Protein AF-A0AAJ1ETU3-F1 (afdb_monomer)

Radius of gyration: 17.41 Å; Cα contacts (8 Å, |Δi|>4): 161; chains: 1; bounding box: 46×38×45 Å

Sequence (187 aa):
MLEYLILYFIIAIALRNKHIKLAIFSEIILLIVVLQSCDISWVQVDPSLFCMRVVIGYLLSLIVLYITYISVFWIKPKVKRNMCITMESVLSVVIEEIVWRFCFLSILESMKSSFICSILLATLENFLFIFSHFQVNRTNIKDGIEMFLYSCILLIFGKLFWGINIGLHLGRNVLCKEEEKNERTSF

Structure (mmCIF, N/CA/C/O backbone):
data_AF-A0AAJ1ETU3-F1
#
_entry.id   AF-A0AAJ1ETU3-F1
#
loop_
_atom_site.group_PDB
_atom_site.id
_atom_site.type_symbol
_atom_site.label_atom_id
_atom_site.label_alt_id
_atom_site.label_comp_id
_atom_site.label_asym_id
_atom_site.label_entity_id
_atom_site.label_seq_id
_atom_site.pdbx_PDB_ins_code
_atom_site.Cartn_x
_atom_site.Cartn_y
_atom_site.Cartn_z
_atom_site.occupancy
_atom_site.B_iso_or_equiv
_atom_site.auth_seq_id
_atom_site.auth_comp_id
_atom_site.auth_asym_id
_atom_site.auth_atom_id
_atom_site.pdbx_PDB_model_num
ATOM 1 N N . MET A 1 1 ? 15.861 5.157 -9.409 1.00 74.62 1 MET A N 1
ATOM 2 C CA . MET A 1 1 ? 15.535 5.182 -7.957 1.00 74.62 1 MET A CA 1
ATOM 3 C C . MET A 1 1 ? 15.067 6.562 -7.527 1.00 74.62 1 MET A C 1
ATOM 5 O O . MET A 1 1 ? 13.919 6.687 -7.127 1.00 74.62 1 MET A O 1
ATOM 9 N N . LEU A 1 2 ? 15.931 7.580 -7.609 1.00 82.00 2 LEU A N 1
ATOM 10 C CA . LEU A 1 2 ? 15.611 8.928 -7.136 1.00 82.00 2 LEU A CA 1
ATOM 11 C C . LEU A 1 2 ? 14.342 9.489 -7.795 1.00 82.00 2 LEU A C 1
ATOM 13 O O . LEU A 1 2 ? 13.486 10.019 -7.105 1.00 82.00 2 LEU A O 1
ATOM 17 N N . GLU A 1 3 ? 14.179 9.279 -9.100 1.00 85.50 3 GLU A N 1
ATOM 18 C CA . GLU A 1 3 ? 12.999 9.707 -9.865 1.00 85.50 3 GLU A CA 1
ATOM 19 C C . GLU A 1 3 ? 11.686 9.104 -9.332 1.00 85.50 3 GLU A C 1
ATOM 21 O O . GLU A 1 3 ? 10.708 9.824 -9.145 1.00 85.50 3 GLU A O 1
ATOM 26 N N . TYR A 1 4 ? 11.678 7.810 -8.992 1.00 88.12 4 TYR A N 1
ATOM 27 C CA . TYR A 1 4 ? 10.515 7.148 -8.390 1.00 88.12 4 TYR A CA 1
ATOM 28 C C . TYR A 1 4 ? 10.201 7.693 -6.997 1.00 88.12 4 TYR A C 1
ATOM 30 O O . TYR A 1 4 ? 9.046 7.958 -6.680 1.00 88.12 4 TYR A O 1
ATOM 38 N N . LEU A 1 5 ? 11.231 7.889 -6.168 1.00 89.00 5 LEU A N 1
ATOM 39 C CA . LEU A 1 5 ? 11.068 8.454 -4.827 1.00 89.00 5 LEU A CA 1
ATOM 40 C C . LEU A 1 5 ? 10.552 9.895 -4.884 1.00 89.00 5 LEU A C 1
ATOM 42 O O . LEU A 1 5 ? 9.707 10.270 -4.074 1.00 89.00 5 LEU A O 1
ATOM 46 N N . ILE A 1 6 ? 11.007 10.683 -5.862 1.00 92.00 6 ILE A N 1
ATOM 47 C CA . ILE A 1 6 ? 10.486 12.027 -6.126 1.00 92.00 6 ILE A CA 1
ATOM 48 C C . ILE A 1 6 ? 9.000 11.951 -6.490 1.00 92.00 6 ILE A C 1
ATOM 50 O O . ILE A 1 6 ? 8.211 12.708 -5.930 1.00 92.00 6 ILE A O 1
ATOM 54 N N . LEU A 1 7 ? 8.594 11.026 -7.366 1.00 93.12 7 LEU A N 1
ATOM 55 C CA . LEU A 1 7 ? 7.181 10.841 -7.714 1.00 93.12 7 LEU A CA 1
ATOM 56 C C . LEU A 1 7 ? 6.333 10.457 -6.496 1.00 93.12 7 LEU A C 1
ATOM 58 O O . LEU A 1 7 ? 5.318 11.105 -6.255 1.00 93.12 7 LEU A O 1
ATOM 62 N N . TYR A 1 8 ? 6.767 9.493 -5.679 1.00 93.56 8 TYR A N 1
ATOM 63 C CA . TYR A 1 8 ? 6.068 9.143 -4.435 1.00 93.56 8 TYR A CA 1
ATOM 64 C C . TYR A 1 8 ? 5.964 10.325 -3.469 1.00 93.56 8 TYR A C 1
ATOM 66 O O . TYR A 1 8 ? 4.920 10.534 -2.855 1.00 93.56 8 TYR A O 1
ATOM 74 N N . PHE A 1 9 ? 7.016 11.136 -3.354 1.00 94.19 9 PHE A N 1
ATOM 75 C CA . PHE A 1 9 ? 7.002 12.333 -2.520 1.00 94.19 9 PHE A CA 1
ATOM 76 C C . PHE A 1 9 ? 6.008 13.384 -3.034 1.00 94.19 9 PHE A C 1
ATOM 78 O O . PHE A 1 9 ? 5.249 13.952 -2.247 1.00 94.19 9 PHE A O 1
ATOM 85 N N . ILE A 1 10 ? 5.964 13.612 -4.352 1.00 94.50 10 ILE A N 1
ATOM 86 C CA . ILE A 1 10 ? 4.999 14.518 -4.989 1.00 94.50 10 ILE A CA 1
ATOM 87 C C . ILE A 1 10 ? 3.572 14.019 -4.762 1.00 94.50 10 ILE A C 1
ATOM 89 O O . ILE A 1 10 ? 2.733 14.810 -4.336 1.00 94.50 10 ILE A O 1
ATOM 93 N N . ILE A 1 11 ? 3.304 12.726 -4.980 1.00 93.75 11 ILE A N 1
ATOM 94 C CA . ILE A 1 11 ? 1.991 12.110 -4.731 1.00 93.75 11 ILE A CA 1
ATOM 95 C C . ILE A 1 11 ? 1.598 12.310 -3.263 1.00 93.75 11 ILE A C 1
ATOM 97 O O . ILE A 1 11 ? 0.522 12.838 -2.981 1.00 93.75 11 ILE A O 1
ATOM 101 N N . ALA A 1 12 ? 2.495 11.984 -2.326 1.00 91.88 12 ALA A N 1
ATOM 102 C CA . ALA A 1 12 ? 2.234 12.105 -0.896 1.00 91.88 12 ALA A CA 1
ATOM 103 C C . ALA A 1 12 ? 1.893 13.546 -0.484 1.00 91.88 12 ALA A C 1
ATOM 105 O O . ALA A 1 12 ? 0.928 13.773 0.247 1.00 91.88 12 ALA A O 1
ATOM 106 N N . ILE A 1 13 ? 2.649 14.533 -0.976 1.00 92.88 13 ILE A N 1
ATOM 107 C CA . ILE A 1 13 ? 2.391 15.957 -0.720 1.00 92.88 13 ILE A CA 1
ATOM 108 C C . ILE A 1 13 ? 1.097 16.420 -1.384 1.00 92.88 13 ILE A C 1
ATOM 110 O O . ILE A 1 13 ? 0.328 17.158 -0.766 1.00 92.88 13 ILE A O 1
ATOM 114 N N . ALA A 1 14 ? 0.851 16.026 -2.632 1.00 91.69 14 ALA A N 1
ATOM 115 C CA . ALA A 1 14 ? -0.325 16.438 -3.383 1.00 91.69 14 ALA A CA 1
ATOM 116 C C . ALA A 1 14 ? -1.608 15.925 -2.720 1.00 91.69 14 ALA A C 1
ATOM 118 O O . ALA A 1 14 ? -2.520 16.719 -2.479 1.00 91.69 14 ALA A O 1
ATOM 119 N N . LEU A 1 15 ? -1.645 14.642 -2.344 1.00 88.81 15 LEU A N 1
ATOM 120 C CA . LEU A 1 15 ? -2.739 14.045 -1.574 1.00 88.81 15 LEU A CA 1
ATOM 121 C C . LEU A 1 15 ? -2.890 14.736 -0.219 1.00 88.81 15 LEU A C 1
ATOM 123 O O . LEU A 1 15 ? -3.976 15.222 0.109 1.00 88.81 15 LEU A O 1
ATOM 127 N N . ARG A 1 16 ? -1.781 14.911 0.514 1.00 86.94 16 ARG A N 1
ATOM 128 C CA . ARG A 1 16 ? -1.784 15.614 1.800 1.00 86.94 16 ARG A CA 1
ATOM 129 C C . ARG A 1 16 ? -2.293 17.042 1.688 1.00 86.94 16 ARG A C 1
ATOM 131 O O . ARG A 1 16 ? -2.850 17.528 2.655 1.00 86.94 16 ARG A O 1
ATOM 138 N N . ASN A 1 17 ? -2.102 17.742 0.578 1.00 87.75 17 ASN A N 1
ATOM 139 C CA . ASN A 1 17 ? -2.547 19.128 0.409 1.00 87.75 17 ASN A CA 1
ATOM 140 C C . ASN A 1 17 ? -3.862 19.244 -0.383 1.00 87.75 17 ASN A C 1
ATOM 142 O O . ASN A 1 17 ? -4.269 20.350 -0.728 1.00 87.75 17 ASN A O 1
ATOM 146 N N . LYS A 1 18 ? -4.551 18.123 -0.647 1.00 85.81 18 LYS A N 1
ATOM 147 C CA . LYS A 1 18 ? -5.787 18.047 -1.450 1.00 85.81 18 LYS A CA 1
ATOM 148 C C . LYS A 1 18 ? -5.643 18.570 -2.884 1.00 85.81 18 LYS A C 1
ATOM 150 O O . LYS A 1 18 ? -6.629 18.938 -3.523 1.00 85.81 18 LYS A O 1
ATOM 155 N N . HIS A 1 19 ? -4.435 18.559 -3.437 1.00 89.62 19 HIS A N 1
ATOM 156 C CA . HIS A 1 19 ? -4.199 18.820 -4.854 1.00 89.62 19 HIS A CA 1
ATOM 157 C C . HIS A 1 19 ? -4.477 17.554 -5.675 1.00 89.62 19 HIS A C 1
ATOM 159 O O . HIS A 1 19 ? -3.583 16.989 -6.298 1.00 89.62 19 HIS A O 1
ATOM 165 N N . ILE A 1 20 ? -5.741 17.116 -5.688 1.00 87.19 20 ILE A N 1
ATOM 166 C CA . ILE A 1 20 ? -6.173 15.824 -6.254 1.00 87.19 20 ILE A CA 1
ATOM 167 C C . ILE A 1 20 ? -5.760 15.681 -7.726 1.00 87.19 20 ILE A C 1
ATOM 169 O O . ILE A 1 20 ? -5.252 14.642 -8.128 1.00 87.19 20 ILE A O 1
ATOM 173 N N . LYS A 1 21 ? -5.905 16.743 -8.533 1.00 90.56 21 LYS A N 1
ATOM 174 C CA . LYS A 1 21 ? -5.506 16.718 -9.953 1.00 90.56 21 LYS A CA 1
ATOM 175 C C . LYS A 1 21 ? -4.014 16.432 -10.138 1.00 90.56 21 LYS A C 1
ATOM 177 O O . LYS A 1 21 ? -3.649 15.694 -11.045 1.00 90.56 21 LYS A O 1
ATOM 182 N N . LEU A 1 22 ? -3.171 17.019 -9.285 1.00 90.75 22 LEU A N 1
ATOM 183 C CA . LEU A 1 22 ? -1.728 16.798 -9.317 1.00 90.75 22 LEU A CA 1
ATOM 184 C C . LEU A 1 22 ? -1.395 15.370 -8.878 1.00 90.75 22 LEU A C 1
ATOM 186 O O . LEU A 1 22 ? -0.602 14.721 -9.545 1.00 90.75 22 LEU A O 1
ATOM 190 N N . ALA A 1 23 ? -2.044 14.874 -7.818 1.00 90.12 23 ALA A N 1
ATOM 191 C CA . ALA A 1 23 ? -1.868 13.501 -7.350 1.00 90.12 23 ALA A CA 1
ATOM 192 C C . ALA A 1 23 ? -2.196 12.486 -8.455 1.00 90.12 23 ALA A C 1
ATOM 194 O O . ALA A 1 23 ? -1.324 11.710 -8.826 1.00 90.12 23 ALA A O 1
ATOM 195 N N . ILE A 1 24 ? -3.384 12.580 -9.066 1.00 89.19 24 ILE A N 1
ATOM 196 C CA . ILE A 1 24 ? -3.808 11.690 -10.162 1.00 89.19 24 ILE A CA 1
ATOM 197 C C . ILE A 1 24 ? -2.811 11.738 -11.324 1.00 89.19 24 ILE A C 1
ATOM 199 O O . ILE A 1 24 ? -2.420 10.706 -11.864 1.00 89.19 24 ILE A O 1
ATOM 203 N N . PHE A 1 25 ? -2.379 12.937 -11.7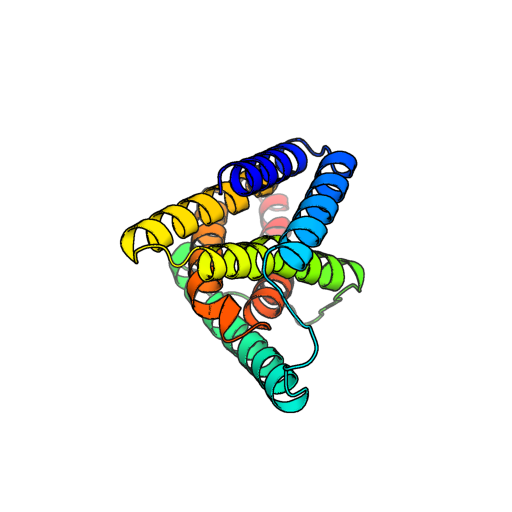21 1.00 92.56 25 PHE A N 1
ATOM 204 C CA . PHE A 1 25 ? -1.415 13.081 -12.808 1.00 92.56 25 PHE A CA 1
ATOM 205 C C . PHE A 1 25 ? -0.074 12.409 -12.475 1.00 92.56 25 PHE A C 1
ATOM 207 O O . PHE A 1 25 ? 0.480 11.692 -13.307 1.00 92.56 25 PHE A O 1
ATOM 214 N N . SER A 1 26 ? 0.428 12.586 -11.252 1.00 92.50 26 SER A N 1
ATOM 215 C CA . SER A 1 26 ? 1.659 11.945 -10.785 1.00 92.50 26 SER A CA 1
ATOM 216 C C . SER A 1 26 ? 1.532 10.424 -10.639 1.00 92.50 26 SER A C 1
ATOM 218 O O . SER A 1 26 ? 2.478 9.717 -10.973 1.00 92.50 26 SER A O 1
ATOM 220 N N . GLU A 1 27 ? 0.379 9.911 -10.207 1.00 92.00 27 GLU A N 1
ATOM 221 C CA . GLU A 1 27 ? 0.082 8.472 -10.135 1.00 92.00 27 GLU A CA 1
ATOM 222 C C . GLU A 1 27 ? 0.083 7.822 -11.523 1.00 92.00 27 GLU A C 1
ATOM 224 O O . GLU A 1 27 ? 0.688 6.767 -11.713 1.00 92.00 27 GLU A O 1
ATOM 229 N N . ILE A 1 28 ? -0.528 8.480 -12.515 1.00 91.19 28 ILE A N 1
ATOM 230 C CA . ILE A 1 28 ? -0.526 8.014 -13.909 1.00 91.19 28 ILE A CA 1
ATOM 231 C C . ILE A 1 28 ? 0.899 7.999 -14.467 1.00 91.19 28 ILE A C 1
ATOM 233 O O . ILE A 1 28 ? 1.297 7.014 -15.091 1.00 91.19 28 ILE A O 1
ATOM 237 N N . ILE A 1 29 ? 1.685 9.056 -14.227 1.00 91.69 29 ILE A N 1
ATOM 238 C CA . ILE A 1 29 ? 3.095 9.094 -14.641 1.00 91.69 29 ILE A CA 1
ATOM 239 C C . ILE A 1 29 ? 3.861 7.935 -14.006 1.00 91.69 29 ILE A C 1
ATOM 241 O O . ILE A 1 29 ? 4.551 7.208 -14.717 1.00 91.69 29 ILE A O 1
ATOM 245 N N . LEU A 1 30 ? 3.724 7.737 -12.693 1.00 91.94 30 LEU A N 1
ATOM 246 C CA . LEU A 1 30 ? 4.395 6.653 -11.983 1.00 91.94 30 LEU A CA 1
ATOM 247 C C . LEU A 1 30 ? 4.048 5.292 -12.594 1.00 91.94 30 LEU A C 1
ATOM 249 O O . LEU A 1 30 ? 4.953 4.507 -12.871 1.00 91.94 30 LEU A O 1
ATOM 253 N N . LEU A 1 31 ? 2.764 5.034 -12.854 1.00 89.50 31 LEU A N 1
ATOM 254 C CA . LEU A 1 31 ? 2.311 3.786 -13.461 1.00 89.50 31 LEU A CA 1
ATOM 255 C C . LEU A 1 31 ? 2.948 3.560 -14.839 1.00 89.50 31 LEU A C 1
ATOM 257 O O . LEU A 1 31 ? 3.465 2.476 -15.099 1.00 89.50 31 LEU A O 1
ATOM 261 N N . ILE A 1 32 ? 2.956 4.577 -15.705 1.00 87.81 32 ILE A N 1
ATOM 262 C CA . ILE A 1 32 ? 3.562 4.483 -17.042 1.00 87.81 32 ILE A CA 1
ATOM 263 C C . ILE A 1 32 ? 5.057 4.165 -16.937 1.00 87.81 32 ILE A C 1
ATOM 265 O O . ILE A 1 32 ? 5.531 3.244 -17.603 1.00 87.81 32 ILE A O 1
ATOM 269 N N . VAL A 1 33 ? 5.794 4.884 -16.083 1.00 87.75 33 VAL A N 1
ATOM 270 C CA . VAL A 1 33 ? 7.243 4.685 -15.923 1.00 87.75 33 VAL A CA 1
ATOM 271 C C . VAL A 1 33 ? 7.543 3.282 -15.394 1.00 87.75 33 VAL A C 1
ATOM 273 O O . VAL A 1 33 ? 8.457 2.629 -15.896 1.00 87.75 33 VAL A O 1
ATOM 276 N N . VAL A 1 34 ? 6.770 2.785 -14.422 1.00 86.56 34 VAL A N 1
ATOM 277 C CA . VAL A 1 34 ? 6.941 1.425 -13.887 1.00 86.56 34 VAL A CA 1
ATOM 278 C C . VAL A 1 34 ? 6.677 0.372 -14.957 1.00 86.56 34 VAL A C 1
ATOM 280 O O . VAL A 1 34 ? 7.493 -0.534 -15.118 1.00 86.56 34 VAL A O 1
ATOM 283 N N . LEU A 1 35 ? 5.583 0.500 -15.715 1.00 83.75 35 LEU A N 1
ATOM 284 C CA . LEU A 1 35 ? 5.247 -0.446 -16.781 1.00 83.75 35 LEU A CA 1
ATOM 285 C C . LEU A 1 35 ? 6.327 -0.499 -17.868 1.00 83.75 35 LEU A C 1
ATOM 287 O O . LEU A 1 35 ? 6.634 -1.581 -18.357 1.00 83.75 35 LEU A O 1
ATOM 291 N N . GLN A 1 36 ? 6.919 0.646 -18.215 1.00 83.62 36 GLN A N 1
ATOM 292 C CA . GLN A 1 36 ? 8.001 0.723 -19.201 1.00 83.62 36 GLN A CA 1
ATOM 293 C C . GLN A 1 36 ? 9.340 0.205 -18.667 1.00 83.62 36 GLN A C 1
ATOM 295 O O . GLN A 1 36 ? 10.100 -0.393 -19.417 1.00 83.62 36 GLN A O 1
ATOM 300 N N . SER A 1 37 ? 9.649 0.454 -17.39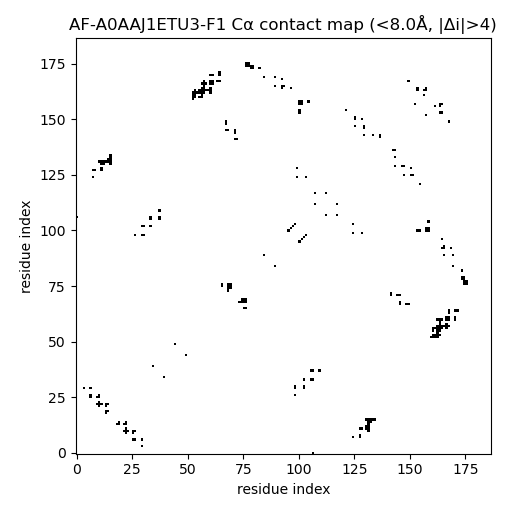2 1.00 81.75 37 SER A N 1
ATOM 301 C CA . SER A 1 37 ? 10.988 0.207 -16.837 1.00 81.75 37 SER A CA 1
ATOM 302 C C . SER A 1 37 ? 11.151 -1.171 -16.198 1.00 81.75 37 SER A C 1
ATOM 304 O O . SER A 1 37 ? 12.274 -1.642 -16.053 1.00 81.75 37 SER A O 1
ATOM 306 N N . CYS A 1 38 ? 10.057 -1.798 -15.756 1.00 76.31 38 CYS A N 1
ATOM 307 C CA . CYS A 1 38 ? 10.096 -3.082 -15.049 1.00 76.31 38 CYS A CA 1
ATOM 308 C C . CYS A 1 38 ? 9.740 -4.280 -15.950 1.00 76.31 38 CYS A C 1
ATOM 310 O O . CYS A 1 38 ? 9.538 -5.370 -15.419 1.00 76.31 38 CYS A O 1
ATOM 312 N N . ASP A 1 39 ? 9.635 -4.087 -17.275 1.00 68.19 39 ASP A N 1
ATOM 313 C CA . ASP A 1 39 ? 9.281 -5.118 -18.272 1.00 68.19 39 ASP A CA 1
ATOM 314 C C . ASP A 1 39 ? 8.098 -6.006 -17.841 1.00 68.19 39 ASP A C 1
ATOM 316 O O . ASP A 1 39 ? 8.067 -7.226 -18.032 1.00 68.19 39 ASP A O 1
ATOM 320 N N . ILE A 1 40 ? 7.095 -5.386 -17.216 1.00 68.94 40 ILE A N 1
ATOM 321 C CA . ILE A 1 40 ? 5.954 -6.107 -16.658 1.00 68.94 40 ILE A CA 1
ATOM 322 C C . ILE A 1 40 ? 5.017 -6.490 -17.800 1.00 68.94 40 ILE A C 1
ATOM 324 O O . ILE A 1 40 ? 4.184 -5.700 -18.248 1.00 68.94 40 ILE A O 1
ATOM 328 N N . SER A 1 41 ? 5.103 -7.744 -18.241 1.00 57.72 41 SER A N 1
ATOM 329 C CA . SER A 1 41 ? 4.052 -8.338 -19.063 1.00 57.72 41 SER A CA 1
ATOM 330 C C . SER A 1 41 ? 2.894 -8.792 -18.164 1.00 57.72 41 SER A C 1
ATOM 332 O O . SER A 1 41 ? 3.055 -9.646 -17.295 1.00 57.72 41 SER A O 1
ATOM 334 N N . TRP A 1 42 ? 1.693 -8.254 -18.387 1.00 50.91 42 TRP A N 1
ATOM 335 C CA . TRP A 1 42 ? 0.461 -8.629 -17.668 1.00 50.91 42 TRP A CA 1
ATOM 336 C C . TRP A 1 42 ? -0.010 -10.077 -17.941 1.00 50.91 42 TRP A C 1
ATOM 338 O O . TRP A 1 42 ? -1.081 -10.482 -17.503 1.00 50.91 42 TRP A O 1
ATOM 348 N N . VAL A 1 43 ? 0.768 -10.870 -18.685 1.00 47.50 43 VAL A N 1
ATOM 349 C CA . VAL A 1 43 ? 0.303 -12.063 -19.413 1.00 47.50 43 VAL A CA 1
ATOM 350 C C . VAL A 1 43 ? 0.605 -13.382 -18.680 1.00 47.50 43 VAL A C 1
ATOM 352 O O . VAL A 1 43 ? 0.249 -14.450 -19.163 1.00 47.50 43 VAL A O 1
ATOM 355 N N . GLN A 1 44 ? 1.218 -13.353 -17.493 1.00 53.22 44 GLN A N 1
ATOM 356 C CA . GLN A 1 44 ? 1.676 -14.580 -16.811 1.00 53.22 44 GLN A CA 1
ATOM 357 C C . GLN A 1 44 ? 0.909 -14.958 -15.535 1.00 53.22 44 GLN A C 1
ATOM 359 O O . GLN A 1 44 ? 1.285 -15.914 -14.858 1.00 53.22 44 GLN A O 1
ATOM 364 N N . VAL A 1 45 ? -0.159 -14.241 -15.179 1.00 62.28 45 VAL A N 1
ATOM 365 C CA . VAL A 1 45 ? -0.919 -14.553 -13.961 1.00 62.28 45 VAL A CA 1
ATOM 366 C C . VAL A 1 45 ? -2.067 -15.507 -14.290 1.00 62.28 45 VAL A C 1
ATOM 368 O O . VAL A 1 45 ? -3.004 -15.133 -14.989 1.00 62.28 45 VAL A O 1
ATOM 371 N N . ASP A 1 46 ? -2.005 -16.731 -13.758 1.00 73.88 46 ASP A N 1
ATOM 372 C CA . ASP A 1 46 ? -3.119 -17.685 -13.800 1.00 73.88 46 ASP A CA 1
ATOM 373 C C . ASP A 1 46 ? -4.362 -17.061 -13.126 1.00 73.88 46 ASP A C 1
ATOM 375 O O . ASP A 1 46 ? -4.309 -16.750 -11.926 1.00 73.88 46 ASP A O 1
ATOM 379 N N . PRO A 1 47 ? -5.483 -16.880 -13.854 1.00 77.44 47 PRO A N 1
ATOM 380 C CA . PRO A 1 47 ? -6.695 -16.264 -13.317 1.00 77.44 47 PRO A CA 1
ATOM 381 C C . PRO A 1 47 ? -7.243 -16.977 -12.077 1.00 77.44 47 PRO A C 1
ATOM 383 O O . PRO A 1 47 ? -7.758 -16.329 -11.167 1.00 77.44 47 PRO A O 1
ATOM 386 N N . SER A 1 48 ? -7.113 -18.304 -12.006 1.00 81.88 48 SER A N 1
ATOM 387 C CA . SER A 1 48 ? -7.613 -19.092 -10.877 1.00 81.88 48 SER A CA 1
ATOM 388 C C . SER A 1 48 ? -6.800 -18.824 -9.606 1.00 81.88 48 SER A C 1
ATOM 390 O O . SER A 1 48 ? -7.359 -18.564 -8.536 1.00 81.88 48 SER A O 1
ATOM 392 N N . LEU A 1 49 ? -5.472 -18.793 -9.739 1.00 78.50 49 LEU A N 1
ATOM 393 C CA . LEU A 1 49 ? -4.547 -18.463 -8.663 1.00 78.50 49 LEU A CA 1
ATOM 394 C C . LEU A 1 49 ? -4.731 -17.014 -8.206 1.00 78.50 49 LEU A C 1
ATOM 396 O O . LEU A 1 49 ? -4.709 -16.742 -7.004 1.00 78.50 49 LEU A O 1
ATOM 400 N N . PHE A 1 50 ? -4.947 -16.096 -9.149 1.00 78.12 50 PHE A N 1
ATOM 401 C CA . PHE A 1 50 ? -5.271 -14.706 -8.854 1.00 78.12 50 PHE A CA 1
ATOM 402 C C . PHE A 1 50 ? -6.542 -14.599 -8.007 1.00 78.12 50 PHE A C 1
ATOM 404 O O . PHE A 1 50 ? -6.501 -14.042 -6.909 1.00 78.12 50 PHE A O 1
ATOM 411 N N . CYS A 1 51 ? -7.648 -15.201 -8.459 1.00 77.75 51 CYS A N 1
ATOM 412 C CA . CYS A 1 51 ? -8.910 -15.197 -7.722 1.00 77.75 51 CYS A CA 1
ATOM 413 C C . CYS A 1 51 ? -8.755 -15.796 -6.318 1.00 77.75 51 CYS A C 1
ATOM 415 O O . CYS A 1 51 ? -9.240 -15.210 -5.351 1.00 77.75 51 CYS A O 1
ATOM 417 N N . MET A 1 52 ? -8.032 -16.911 -6.173 1.00 84.31 52 MET A N 1
ATOM 418 C CA . MET A 1 52 ? -7.775 -17.500 -4.855 1.00 84.31 52 MET A CA 1
ATOM 419 C C . MET A 1 52 ? -6.980 -16.566 -3.938 1.00 84.31 52 MET A C 1
ATOM 421 O O . MET A 1 52 ? -7.351 -16.401 -2.778 1.00 84.31 52 MET A O 1
ATOM 425 N N . ARG A 1 53 ? -5.921 -15.913 -4.435 1.00 82.25 53 ARG A N 1
ATOM 426 C CA . ARG A 1 53 ? -5.126 -14.955 -3.643 1.00 82.25 53 ARG A CA 1
ATOM 427 C C . ARG A 1 53 ? -5.943 -13.742 -3.206 1.00 82.25 53 ARG A C 1
ATOM 429 O O . ARG A 1 53 ? -5.736 -13.243 -2.099 1.00 82.25 53 ARG A O 1
ATOM 436 N N . VAL A 1 54 ? -6.880 -13.290 -4.039 1.00 81.25 54 VAL A N 1
ATOM 437 C CA . VAL A 1 54 ? -7.826 -12.223 -3.686 1.00 81.25 54 VAL A CA 1
ATOM 438 C C . VAL A 1 54 ? -8.784 -12.690 -2.588 1.00 81.25 54 VAL A C 1
ATOM 440 O O . VAL A 1 54 ? -8.894 -12.028 -1.560 1.00 81.25 54 VAL A O 1
ATOM 443 N N . VAL A 1 55 ? -9.429 -13.850 -2.744 1.00 82.88 55 VAL A N 1
ATOM 444 C CA . VAL A 1 55 ? -10.390 -14.368 -1.750 1.00 82.88 55 VAL A CA 1
ATOM 445 C C . VAL A 1 55 ? -9.713 -14.653 -0.409 1.00 82.88 55 VAL A C 1
ATOM 447 O O . VAL A 1 55 ? -10.193 -14.204 0.629 1.00 82.88 55 VAL A O 1
ATOM 450 N N . ILE A 1 56 ? -8.576 -15.352 -0.416 1.00 84.88 56 ILE A N 1
ATOM 451 C CA . ILE A 1 56 ? -7.814 -15.649 0.804 1.00 84.88 56 ILE A CA 1
ATOM 452 C C . ILE A 1 56 ? -7.357 -14.351 1.468 1.00 84.88 56 ILE A C 1
ATOM 454 O O . ILE A 1 56 ? -7.490 -14.213 2.681 1.00 84.88 56 ILE A O 1
ATOM 458 N N . GLY A 1 57 ? -6.872 -13.384 0.685 1.00 84.25 57 GLY A N 1
ATOM 459 C CA . GLY A 1 57 ? -6.480 -12.085 1.214 1.00 84.25 57 GLY A CA 1
ATOM 460 C C . GLY A 1 57 ? -7.635 -11.357 1.901 1.00 84.25 57 GLY A C 1
ATOM 461 O O . GLY A 1 57 ? -7.478 -10.882 3.022 1.00 84.25 57 GLY A O 1
ATOM 462 N N . TYR A 1 58 ? -8.815 -11.346 1.285 1.00 83.06 58 TYR A N 1
ATOM 463 C CA . TYR A 1 58 ? -10.011 -10.754 1.884 1.00 83.06 58 TYR A CA 1
ATOM 464 C C . TYR A 1 58 ? -10.436 -11.458 3.186 1.00 83.06 58 TYR A C 1
ATOM 466 O O . TYR A 1 58 ? -10.874 -10.818 4.135 1.00 83.06 58 TYR A O 1
ATOM 474 N N . LEU A 1 59 ? -10.302 -12.782 3.278 1.00 83.31 59 LEU A N 1
ATOM 475 C CA . LEU A 1 59 ? -10.609 -13.495 4.524 1.00 83.31 59 LEU A CA 1
ATOM 476 C C . LEU A 1 59 ? -9.567 -13.208 5.615 1.00 83.31 59 LEU A C 1
ATOM 478 O O . LEU A 1 59 ? -9.922 -12.984 6.773 1.00 83.31 59 LEU A O 1
ATOM 482 N N . LEU A 1 60 ? -8.283 -13.169 5.246 1.00 84.94 60 LEU A N 1
ATOM 483 C CA . LEU A 1 60 ? -7.187 -12.826 6.154 1.00 84.94 60 LEU A CA 1
ATOM 484 C C . LEU A 1 60 ? -7.311 -11.401 6.688 1.00 84.94 60 LEU A C 1
ATOM 486 O O . LEU A 1 60 ? -7.011 -11.165 7.858 1.00 84.94 60 LEU A O 1
ATOM 490 N N . SER A 1 61 ? -7.786 -10.458 5.874 1.00 83.75 61 SER A N 1
ATOM 491 C CA . SER A 1 61 ? -7.946 -9.073 6.307 1.00 83.75 61 SER A CA 1
ATOM 492 C C . SER A 1 61 ? -8.914 -8.939 7.479 1.00 83.75 61 SER A C 1
ATOM 494 O O . SER A 1 61 ? -8.693 -8.095 8.336 1.00 83.75 61 SER A O 1
ATOM 496 N N . LEU A 1 62 ? -9.957 -9.773 7.564 1.00 80.00 62 LEU A N 1
ATOM 497 C CA . LEU A 1 62 ? -10.898 -9.753 8.689 1.00 80.00 62 LEU A CA 1
ATOM 498 C C . LEU A 1 62 ? -10.205 -10.141 9.999 1.00 80.00 62 LEU A C 1
ATOM 500 O O . LEU A 1 62 ? -10.436 -9.513 11.032 1.00 80.00 62 LEU A O 1
ATOM 504 N N . ILE A 1 63 ? -9.328 -11.147 9.946 1.00 83.88 63 ILE A N 1
ATOM 505 C CA . ILE A 1 63 ? -8.531 -11.592 11.094 1.00 83.88 63 ILE A CA 1
ATOM 506 C C . ILE A 1 63 ? -7.549 -10.492 11.495 1.00 83.88 63 ILE A C 1
ATOM 508 O O . ILE A 1 63 ? -7.488 -10.121 12.667 1.00 83.88 63 ILE A O 1
ATOM 512 N N . VAL A 1 64 ? -6.814 -9.948 10.520 1.00 85.31 64 VAL A N 1
ATOM 513 C CA . VAL A 1 64 ? -5.857 -8.858 10.741 1.00 85.31 64 VAL A CA 1
ATOM 514 C C . VAL A 1 64 ? -6.549 -7.666 11.384 1.00 85.31 64 VAL A C 1
ATOM 516 O O . VAL A 1 64 ? -6.087 -7.172 12.406 1.00 85.31 64 VAL A O 1
ATOM 519 N N . LEU A 1 65 ? -7.679 -7.240 10.827 1.00 81.88 65 LEU A N 1
ATOM 520 C CA . LEU A 1 65 ? -8.425 -6.100 11.327 1.00 81.88 65 LEU A CA 1
ATOM 521 C C . LEU A 1 65 ? -8.883 -6.334 12.768 1.00 81.88 65 LEU A C 1
ATOM 523 O O . LEU A 1 65 ? -8.686 -5.478 13.624 1.00 81.88 65 LEU A O 1
ATOM 527 N N . TYR A 1 66 ? -9.423 -7.515 13.070 1.00 80.38 66 TYR A N 1
ATOM 528 C CA . TYR A 1 66 ? -9.860 -7.850 14.423 1.00 80.38 66 TYR A CA 1
ATOM 529 C C . TYR A 1 66 ? -8.705 -7.807 15.438 1.00 80.38 66 TYR A C 1
ATOM 531 O O . TYR A 1 66 ? -8.859 -7.246 16.524 1.00 80.38 66 TYR A O 1
ATOM 539 N N . ILE A 1 67 ? -7.540 -8.358 15.076 1.00 84.50 67 ILE A N 1
ATOM 540 C CA . ILE A 1 67 ? -6.337 -8.344 15.920 1.00 84.50 67 ILE A CA 1
ATOM 541 C C . ILE A 1 67 ? -5.843 -6.909 16.114 1.00 84.50 67 ILE A C 1
ATOM 543 O O . ILE A 1 67 ? -5.708 -6.468 17.254 1.00 84.50 67 ILE A O 1
ATOM 547 N N . THR A 1 68 ? -5.622 -6.164 15.029 1.00 83.44 68 THR A N 1
ATOM 548 C CA . THR A 1 68 ? -5.111 -4.790 15.087 1.00 83.44 68 THR A CA 1
ATOM 549 C C . THR A 1 68 ? -6.043 -3.887 15.886 1.00 83.44 68 THR A C 1
ATOM 551 O O . THR A 1 68 ? -5.575 -3.127 16.733 1.00 83.44 68 THR A O 1
ATOM 554 N N . TYR A 1 69 ? -7.357 -4.010 15.694 1.00 80.00 69 TYR A N 1
ATOM 555 C CA . TYR A 1 69 ? -8.329 -3.194 16.410 1.00 80.00 69 TYR A CA 1
ATOM 556 C C . TYR A 1 69 ? -8.306 -3.464 17.921 1.00 80.00 69 TYR A C 1
ATOM 558 O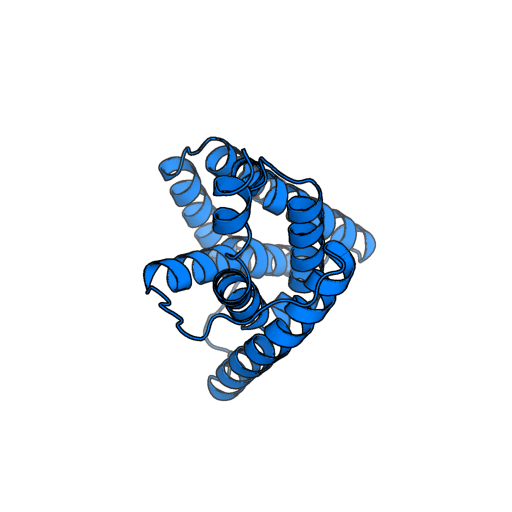 O . TYR A 1 69 ? -8.254 -2.526 18.716 1.00 80.00 69 TYR A O 1
ATOM 566 N N . ILE A 1 70 ? -8.255 -4.734 18.341 1.00 82.50 70 ILE A N 1
ATOM 567 C CA . ILE A 1 70 ? -8.127 -5.084 19.765 1.00 82.50 70 ILE A CA 1
ATOM 568 C C . ILE A 1 70 ? -6.793 -4.592 20.331 1.00 82.50 70 ILE A C 1
ATOM 570 O O . ILE A 1 70 ? -6.775 -4.022 21.417 1.00 82.50 70 ILE A O 1
ATOM 574 N N . SER A 1 71 ? -5.685 -4.780 19.614 1.00 84.25 71 SER A N 1
ATOM 575 C CA . SER A 1 71 ? -4.359 -4.379 20.092 1.00 84.25 71 SER A CA 1
ATOM 576 C C . SER A 1 71 ? -4.204 -2.862 20.240 1.00 84.25 71 SER A C 1
ATOM 578 O O . SER A 1 71 ? -3.552 -2.404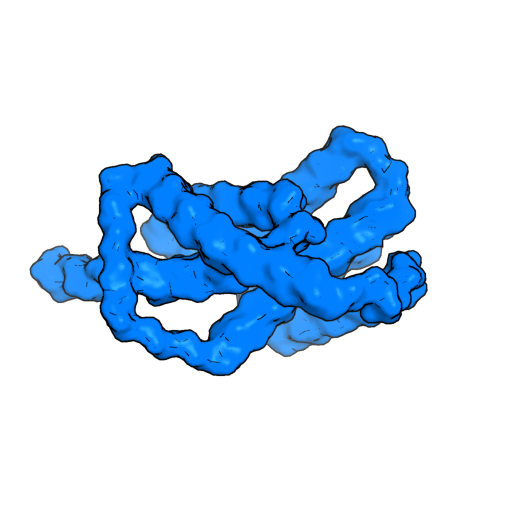 21.176 1.00 84.25 71 SER A O 1
ATOM 580 N N . VAL A 1 72 ? -4.794 -2.075 19.335 1.00 82.88 72 VAL A N 1
ATOM 581 C CA . VAL A 1 72 ? -4.653 -0.609 19.317 1.00 82.88 72 VAL A CA 1
ATOM 582 C C . VAL A 1 72 ? -5.714 0.077 20.178 1.00 82.88 72 VAL A C 1
ATOM 584 O O . VAL A 1 72 ? -5.400 0.966 20.977 1.00 82.88 72 VAL A O 1
ATOM 587 N N . PHE A 1 73 ? -6.978 -0.329 20.048 1.00 79.88 73 PHE A N 1
ATOM 588 C CA . PHE A 1 73 ? -8.102 0.337 20.707 1.00 79.88 73 PHE A CA 1
ATOM 589 C C . PHE A 1 73 ? -8.512 -0.322 22.023 1.00 79.88 73 PHE A C 1
ATOM 591 O O . PHE A 1 73 ? -9.163 0.344 22.823 1.00 79.88 73 PHE A O 1
ATOM 598 N N . TRP A 1 74 ? -8.081 -1.562 22.293 1.00 81.19 74 TRP A N 1
ATOM 599 C CA . TRP A 1 74 ? -8.429 -2.337 23.497 1.00 81.19 74 TRP A CA 1
ATOM 600 C C . TRP A 1 74 ? -9.934 -2.614 23.631 1.00 81.19 74 TRP A C 1
ATOM 602 O O . TRP A 1 74 ? -10.447 -2.866 24.720 1.00 81.19 74 TRP A O 1
ATOM 612 N N . ILE A 1 75 ? -10.655 -2.585 22.509 1.00 77.94 75 ILE A N 1
ATOM 613 C CA . ILE A 1 75 ? -12.107 -2.754 22.432 1.00 77.94 75 ILE A CA 1
ATOM 614 C C . ILE A 1 75 ? -12.411 -3.856 21.414 1.00 77.94 75 ILE A C 1
ATOM 616 O O . ILE A 1 75 ? -11.723 -3.992 20.404 1.00 77.94 75 ILE A O 1
ATOM 620 N N . LYS A 1 76 ? -13.454 -4.658 21.666 1.00 74.94 76 LYS A N 1
ATOM 621 C CA . LYS A 1 76 ? -13.946 -5.618 20.669 1.00 74.94 76 LYS A CA 1
ATOM 622 C C . LYS A 1 76 ? -14.680 -4.863 19.553 1.00 74.94 76 LYS A C 1
ATOM 624 O O . LYS A 1 76 ? -15.643 -4.157 19.864 1.00 74.94 76 LYS A O 1
ATOM 629 N N . PRO A 1 77 ? -14.284 -5.021 18.279 1.00 69.94 77 PRO A N 1
ATOM 630 C CA . PRO A 1 77 ? -14.948 -4.332 17.183 1.00 69.94 77 PRO A CA 1
ATOM 631 C C . PRO A 1 77 ? -16.380 -4.853 17.021 1.00 69.94 77 PRO A C 1
ATOM 633 O O . PRO A 1 77 ? -16.643 -6.055 17.132 1.00 69.94 77 PRO A O 1
ATOM 636 N N . LYS A 1 78 ? -17.320 -3.945 16.755 1.00 70.31 78 LYS A N 1
ATOM 637 C CA . LYS A 1 78 ? -18.716 -4.290 16.469 1.00 70.31 78 LYS A CA 1
ATOM 638 C C . LYS A 1 78 ? -18.942 -4.310 14.964 1.00 70.31 78 LYS A C 1
ATOM 640 O O . LYS A 1 78 ? -18.611 -3.362 14.263 1.00 70.31 78 LYS A O 1
ATOM 645 N N . VAL A 1 79 ? -19.549 -5.384 14.471 1.00 64.50 79 VAL A N 1
ATOM 646 C CA . VAL A 1 79 ? -19.858 -5.547 13.046 1.00 64.50 79 VAL A CA 1
ATOM 647 C C . VAL A 1 79 ? -21.162 -4.827 12.718 1.00 64.50 79 VAL A C 1
ATOM 649 O O . VAL A 1 79 ? -22.212 -5.167 13.271 1.00 64.50 79 VAL A O 1
ATOM 652 N N . LYS A 1 80 ? -21.138 -3.871 11.782 1.00 61.84 80 LYS A N 1
ATOM 653 C CA . LYS A 1 80 ? -22.383 -3.356 11.202 1.00 61.84 80 LYS A CA 1
ATOM 654 C C . LYS A 1 80 ? -23.036 -4.430 10.338 1.00 61.84 80 LYS A C 1
ATOM 656 O O . LYS A 1 80 ? -22.410 -4.986 9.444 1.00 61.84 80 LYS A O 1
ATOM 661 N N . ARG A 1 81 ? -24.327 -4.683 10.571 1.00 51.06 81 ARG A N 1
ATOM 662 C CA . ARG A 1 81 ? -25.117 -5.657 9.794 1.00 51.06 81 ARG A CA 1
ATOM 663 C C . ARG A 1 81 ? -25.426 -5.212 8.364 1.00 51.06 81 ARG A C 1
ATOM 665 O O . ARG A 1 81 ? -25.736 -6.065 7.545 1.00 51.06 81 ARG A O 1
ATOM 672 N N . ASN A 1 82 ? -25.364 -3.911 8.071 1.00 53.28 82 ASN A N 1
ATOM 673 C CA . ASN A 1 82 ? -25.700 -3.378 6.755 1.00 53.28 82 ASN A CA 1
ATOM 674 C C . ASN A 1 82 ? -24.456 -2.756 6.115 1.00 53.28 82 ASN A C 1
ATOM 676 O O . ASN A 1 82 ? -23.954 -1.737 6.595 1.00 53.28 82 ASN A O 1
ATOM 680 N N . MET A 1 83 ? -23.960 -3.390 5.054 1.00 56.88 83 MET A N 1
ATOM 681 C CA . MET A 1 83 ? -22.831 -2.901 4.270 1.00 56.88 83 MET A CA 1
ATOM 682 C C . MET A 1 83 ? -23.359 -2.318 2.964 1.00 56.88 83 MET A C 1
ATOM 684 O O . MET A 1 83 ? -23.990 -3.024 2.184 1.00 56.88 83 MET A O 1
ATOM 688 N N . CYS A 1 84 ? -23.079 -1.044 2.712 1.00 60.44 84 CYS A N 1
ATOM 689 C CA . CYS A 1 84 ? -23.195 -0.477 1.376 1.00 60.44 84 CYS A CA 1
ATOM 690 C C . CYS A 1 84 ? -21.775 -0.187 0.898 1.00 60.44 84 CYS A C 1
ATOM 692 O O . CYS A 1 84 ? -21.144 0.766 1.356 1.00 60.44 84 CYS A O 1
ATOM 694 N N . ILE A 1 85 ? -21.245 -1.064 0.050 1.00 68.81 85 ILE A N 1
ATOM 695 C CA . ILE A 1 85 ? -19.957 -0.858 -0.607 1.00 68.81 85 ILE A CA 1
ATOM 696 C C . ILE A 1 85 ? -20.260 -0.172 -1.935 1.00 68.81 85 ILE A C 1
ATOM 698 O O . ILE A 1 85 ? -20.920 -0.751 -2.796 1.00 68.81 85 ILE A O 1
ATOM 702 N N . THR A 1 86 ? -19.817 1.073 -2.090 1.00 76.94 86 THR A N 1
ATOM 703 C CA . THR A 1 86 ? -19.939 1.793 -3.359 1.00 76.94 86 THR A CA 1
ATOM 704 C C . THR A 1 86 ? -18.842 1.347 -4.325 1.00 76.94 86 THR A C 1
ATOM 706 O O . THR A 1 86 ? -17.730 1.022 -3.916 1.00 76.94 86 THR A O 1
ATOM 709 N N . MET A 1 87 ? -19.124 1.363 -5.629 1.00 77.06 87 MET A N 1
ATOM 710 C CA . MET A 1 87 ? -18.100 1.071 -6.644 1.00 77.06 87 MET A CA 1
ATOM 711 C C . MET A 1 87 ? -16.919 2.046 -6.570 1.00 77.06 87 MET A C 1
ATOM 713 O O . MET A 1 87 ? -15.781 1.663 -6.821 1.00 77.06 87 MET A O 1
ATOM 717 N N . GLU A 1 88 ? -17.181 3.290 -6.172 1.00 79.88 88 GLU A N 1
ATOM 718 C CA . GLU A 1 88 ? -16.166 4.323 -5.956 1.00 79.88 88 GLU A CA 1
ATOM 719 C C . GLU A 1 88 ? -15.171 3.935 -4.858 1.00 79.88 88 GLU A C 1
ATOM 721 O O . GLU A 1 88 ? -13.968 4.121 -5.035 1.00 79.88 88 GLU A O 1
ATOM 726 N N . SER A 1 89 ? -15.644 3.358 -3.745 1.00 75.25 89 SER A N 1
ATOM 727 C CA . SER A 1 89 ? -14.752 2.949 -2.656 1.00 75.25 89 SER A CA 1
ATOM 728 C C . SER A 1 89 ? -13.884 1.765 -3.062 1.00 75.25 89 SER A C 1
ATOM 730 O O . SER A 1 89 ? -12.692 1.757 -2.768 1.00 75.25 89 SER A O 1
ATOM 732 N N . VAL A 1 90 ? -14.440 0.808 -3.811 1.00 78.81 90 VAL A N 1
ATOM 733 C CA . VAL A 1 90 ? -13.668 -0.309 -4.372 1.00 78.81 90 VAL A CA 1
ATOM 734 C C . VAL A 1 90 ? -12.600 0.209 -5.332 1.00 78.81 90 VAL A C 1
ATOM 736 O O . VAL A 1 90 ? -11.441 -0.181 -5.217 1.00 78.81 90 VAL A O 1
ATOM 739 N N . LEU A 1 91 ? -12.963 1.116 -6.244 1.00 82.38 91 LEU A N 1
ATOM 740 C CA . LEU A 1 91 ? -12.029 1.676 -7.219 1.00 82.38 91 LEU A CA 1
ATOM 741 C C . LEU A 1 91 ? -10.894 2.454 -6.540 1.00 82.38 91 LEU A C 1
ATOM 743 O O . LEU A 1 91 ? -9.739 2.285 -6.919 1.00 82.38 91 LEU A O 1
ATOM 747 N N . SER A 1 92 ? -11.210 3.251 -5.516 1.00 82.25 92 SER A N 1
ATOM 748 C CA . SER A 1 92 ? -10.212 3.989 -4.732 1.00 82.25 92 SER A CA 1
ATOM 749 C C . SER A 1 92 ? -9.171 3.051 -4.121 1.00 82.25 92 SER A C 1
ATOM 751 O O . SER A 1 92 ? -7.976 3.294 -4.250 1.00 82.25 92 SER A O 1
ATOM 753 N N . VAL A 1 93 ? -9.614 1.947 -3.512 1.00 81.69 93 VAL A N 1
ATOM 754 C CA . VAL A 1 93 ? -8.707 0.979 -2.874 1.00 81.69 93 VAL A CA 1
ATOM 755 C C . VAL A 1 93 ? -7.860 0.238 -3.906 1.00 81.69 93 VAL A C 1
ATOM 757 O O . VAL A 1 93 ? -6.683 -0.019 -3.672 1.00 81.69 93 VAL A O 1
ATOM 760 N N . VAL A 1 94 ? -8.432 -0.085 -5.068 1.00 83.44 94 VAL A N 1
ATOM 761 C CA . VAL A 1 94 ? -7.680 -0.707 -6.167 1.00 83.44 94 VAL A CA 1
ATOM 762 C C . VAL A 1 94 ? -6.583 0.229 -6.676 1.00 83.44 94 VAL A C 1
ATOM 764 O O . VAL A 1 94 ? -5.459 -0.221 -6.886 1.00 83.44 94 VAL A O 1
ATOM 767 N N . ILE A 1 95 ? -6.876 1.521 -6.847 1.00 85.19 95 ILE A N 1
ATOM 768 C CA . ILE A 1 95 ? -5.874 2.511 -7.268 1.00 85.19 95 ILE A CA 1
ATOM 769 C C . ILE A 1 95 ? -4.774 2.640 -6.212 1.00 85.19 95 ILE A C 1
ATOM 771 O O . ILE A 1 95 ? -3.597 2.592 -6.566 1.00 85.19 95 ILE A O 1
ATOM 775 N N . GLU A 1 96 ? -5.131 2.736 -4.929 1.00 85.81 96 GLU A N 1
ATOM 776 C CA . GLU A 1 96 ? -4.147 2.794 -3.846 1.00 85.81 96 GLU A CA 1
ATOM 777 C C .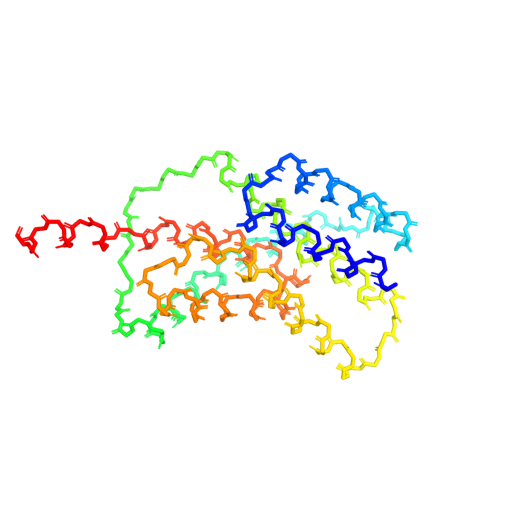 GLU A 1 96 ? -3.239 1.560 -3.829 1.00 85.81 96 GLU A C 1
ATOM 779 O O . GLU A 1 96 ? -2.022 1.702 -3.726 1.00 85.81 96 GLU A O 1
ATOM 784 N N . GLU A 1 97 ? -3.794 0.359 -4.004 1.00 83.94 97 GLU A N 1
ATOM 785 C CA . GLU A 1 97 ? -3.005 -0.875 -4.066 1.00 83.94 97 GLU A CA 1
ATOM 786 C C . GLU A 1 97 ? -2.055 -0.882 -5.271 1.00 83.94 97 GLU A C 1
ATOM 788 O O . GLU A 1 97 ? -0.882 -1.248 -5.150 1.00 83.94 97 GLU A O 1
ATOM 793 N N . ILE A 1 98 ? -2.525 -0.427 -6.435 1.00 84.62 98 ILE A N 1
ATOM 794 C CA . ILE A 1 98 ? -1.698 -0.346 -7.641 1.00 84.62 98 ILE A CA 1
ATOM 795 C C . ILE A 1 98 ? -0.539 0.640 -7.430 1.00 84.62 98 ILE A C 1
ATOM 797 O O . ILE A 1 98 ? 0.622 0.306 -7.671 1.00 84.62 98 ILE A O 1
ATOM 801 N N . VAL A 1 99 ? -0.835 1.848 -6.955 1.00 89.50 99 VAL A N 1
ATOM 802 C CA . VAL A 1 99 ? 0.149 2.927 -6.811 1.00 89.50 99 VAL A CA 1
ATOM 803 C C . VAL A 1 99 ? 1.1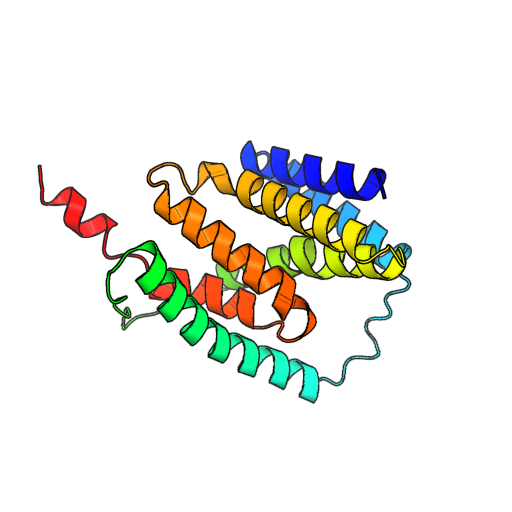28 2.643 -5.675 1.00 89.50 99 VAL A C 1
ATOM 805 O O . VAL A 1 99 ? 2.337 2.751 -5.866 1.00 89.50 99 VAL A O 1
ATOM 808 N N . TRP A 1 100 ? 0.643 2.282 -4.490 1.00 88.25 100 TRP A N 1
ATOM 809 C CA . TRP A 1 100 ? 1.467 2.209 -3.279 1.00 88.25 100 TRP A CA 1
ATOM 810 C C . TRP A 1 100 ? 2.057 0.827 -3.011 1.00 88.25 100 TRP A C 1
ATOM 812 O O . TRP A 1 100 ? 3.059 0.720 -2.304 1.00 88.25 100 TRP A O 1
ATOM 822 N N . ARG A 1 101 ? 1.486 -0.249 -3.566 1.00 86.81 101 ARG A N 1
ATOM 823 C CA . ARG A 1 101 ? 2.020 -1.610 -3.380 1.00 86.81 101 ARG A CA 1
ATOM 824 C C . ARG A 1 101 ? 2.609 -2.155 -4.660 1.00 86.81 101 ARG A C 1
ATOM 826 O O . ARG A 1 101 ? 3.801 -2.446 -4.696 1.00 86.81 101 ARG A O 1
ATOM 833 N N . PHE A 1 102 ? 1.809 -2.271 -5.713 1.00 84.31 102 PHE A N 1
ATOM 834 C CA . PHE A 1 102 ? 2.253 -2.918 -6.943 1.00 84.31 102 PHE A CA 1
ATOM 835 C C . PHE A 1 102 ? 3.422 -2.173 -7.597 1.00 84.31 102 PHE A C 1
ATOM 837 O O . PHE A 1 102 ? 4.471 -2.775 -7.840 1.00 84.31 102 PHE A O 1
ATOM 844 N N . CYS A 1 103 ? 3.281 -0.865 -7.830 1.00 87.62 103 CYS A N 1
ATOM 845 C CA . CYS A 1 103 ? 4.344 -0.052 -8.416 1.00 87.62 103 CYS A CA 1
ATOM 846 C C . CYS A 1 103 ? 5.604 -0.057 -7.542 1.00 87.62 103 CYS A C 1
ATOM 848 O O . CYS A 1 103 ? 6.702 -0.283 -8.050 1.00 87.62 103 CYS A O 1
ATOM 850 N N . PHE A 1 104 ? 5.449 0.114 -6.226 1.00 89.62 104 PHE A N 1
ATOM 851 C CA . PHE A 1 104 ? 6.572 0.166 -5.292 1.00 89.62 104 PHE A CA 1
ATOM 852 C C . PHE A 1 104 ? 7.359 -1.148 -5.268 1.00 89.62 104 PHE A C 1
ATOM 854 O O . PHE A 1 104 ? 8.579 -1.143 -5.433 1.00 89.62 104 PHE A O 1
ATOM 861 N N . LEU A 1 105 ? 6.667 -2.280 -5.108 1.00 86.00 105 LEU A N 1
ATOM 862 C CA . LEU A 1 105 ? 7.295 -3.600 -5.059 1.00 86.00 105 LEU A CA 1
ATOM 863 C C . LEU A 1 105 ? 7.943 -3.968 -6.398 1.00 86.00 105 LEU A C 1
ATOM 865 O O . LEU A 1 105 ? 9.029 -4.541 -6.408 1.00 86.00 105 LEU A O 1
ATOM 869 N N . SER A 1 106 ? 7.338 -3.572 -7.519 1.00 85.50 106 SER A N 1
ATOM 870 C CA . SER A 1 106 ? 7.923 -3.780 -8.849 1.00 85.50 106 SER A CA 1
ATOM 871 C C . SER A 1 106 ? 9.235 -3.010 -9.029 1.00 85.50 106 SER A C 1
ATOM 873 O O . SER A 1 106 ? 10.222 -3.556 -9.526 1.00 85.50 106 SER A O 1
ATOM 875 N N . ILE A 1 107 ? 9.285 -1.755 -8.567 1.00 87.31 107 ILE A N 1
ATOM 876 C CA . ILE A 1 107 ? 10.524 -0.966 -8.544 1.00 87.31 107 ILE A CA 1
ATOM 877 C C . ILE A 1 107 ? 11.549 -1.630 -7.621 1.00 87.31 107 ILE A C 1
ATOM 879 O O . ILE A 1 107 ? 12.712 -1.776 -7.985 1.00 87.31 107 ILE A O 1
ATOM 883 N N . LEU A 1 108 ? 11.129 -2.061 -6.432 1.00 87.19 108 LEU A N 1
ATOM 884 C CA . LEU A 1 108 ? 12.024 -2.683 -5.463 1.00 87.19 108 LEU A CA 1
ATOM 885 C C . LEU A 1 108 ? 12.668 -3.970 -6.008 1.00 87.19 108 LEU A C 1
ATOM 887 O O . LEU A 1 108 ? 13.862 -4.200 -5.820 1.00 87.19 108 LEU A O 1
ATOM 891 N N . GLU A 1 109 ? 11.892 -4.788 -6.718 1.00 84.44 109 GLU A N 1
ATOM 892 C CA . GLU A 1 109 ? 12.360 -6.028 -7.338 1.00 84.44 109 GLU A CA 1
ATOM 893 C C . GLU A 1 109 ? 13.303 -5.783 -8.512 1.00 84.44 109 GLU A C 1
ATOM 895 O O . GLU A 1 109 ? 14.351 -6.431 -8.598 1.00 84.44 109 GLU A O 1
ATOM 900 N N . SER A 1 110 ? 12.979 -4.825 -9.385 1.00 83.38 110 SER A N 1
ATOM 901 C CA . SER A 1 110 ? 13.828 -4.501 -10.539 1.00 83.38 110 SER A CA 1
ATOM 902 C C . SER A 1 110 ? 15.205 -3.986 -10.117 1.00 83.38 110 SER A C 1
ATOM 904 O O . SER A 1 110 ? 16.204 -4.228 -10.795 1.00 83.38 110 SER A O 1
ATOM 906 N N . MET A 1 111 ? 15.290 -3.345 -8.951 1.00 81.50 111 MET A N 1
ATOM 907 C CA . MET A 1 111 ? 16.528 -2.776 -8.429 1.00 81.50 111 MET A CA 1
ATOM 908 C C . MET A 1 111 ? 17.526 -3.797 -7.872 1.00 81.50 111 MET A C 1
ATOM 910 O O . MET A 1 111 ? 18.685 -3.432 -7.674 1.00 81.50 111 MET A O 1
ATOM 914 N N . LYS A 1 112 ? 17.114 -5.048 -7.606 1.00 80.00 112 LYS A N 1
ATOM 915 C CA . LYS A 1 112 ? 17.964 -6.092 -6.989 1.00 80.00 112 LYS A CA 1
ATOM 916 C C . LYS A 1 112 ? 18.754 -5.575 -5.768 1.00 80.00 112 LYS A C 1
ATOM 918 O O . LYS A 1 112 ? 19.934 -5.885 -5.597 1.00 80.00 112 LYS A O 1
ATOM 923 N N . SER A 1 113 ? 18.121 -4.740 -4.942 1.00 80.94 113 SER A N 1
ATOM 924 C CA . SER A 1 113 ? 18.756 -4.092 -3.792 1.00 80.94 113 SER A CA 1
ATOM 925 C C . SER A 1 113 ? 19.081 -5.079 -2.669 1.00 80.94 113 SER A C 1
ATOM 927 O O . SER A 1 113 ? 18.473 -6.143 -2.547 1.00 80.94 113 SER A O 1
ATOM 929 N N . SER A 1 114 ? 20.035 -4.716 -1.806 1.00 89.25 114 SER A N 1
ATOM 930 C CA . SER A 1 114 ? 20.319 -5.495 -0.597 1.00 89.25 114 SER A CA 1
ATOM 931 C C . SER A 1 114 ? 19.108 -5.519 0.340 1.00 89.25 114 SER A C 1
ATOM 933 O O . SER A 1 114 ? 18.318 -4.576 0.375 1.00 89.25 114 SER A O 1
ATOM 935 N N . PHE A 1 115 ? 18.998 -6.567 1.159 1.00 84.62 115 PHE A N 1
ATOM 936 C CA . PHE A 1 115 ? 17.896 -6.729 2.114 1.00 84.62 115 PHE A CA 1
ATOM 937 C C . PHE A 1 115 ? 17.701 -5.506 3.029 1.00 84.62 115 PHE A C 1
ATOM 939 O O . PHE A 1 115 ? 16.580 -5.038 3.215 1.00 84.62 115 PHE A O 1
ATOM 946 N N . ILE A 1 116 ? 18.798 -4.939 3.544 1.00 87.44 116 ILE A N 1
ATOM 947 C CA . ILE A 1 116 ? 18.766 -3.741 4.398 1.00 87.44 116 ILE A CA 1
ATOM 948 C C . ILE A 1 116 ? 18.219 -2.535 3.624 1.00 87.44 116 ILE A C 1
ATOM 950 O O . ILE A 1 116 ? 17.381 -1.799 4.138 1.00 87.44 116 ILE A O 1
ATOM 954 N N . CYS A 1 117 ? 18.660 -2.343 2.378 1.00 87.94 117 CYS A N 1
ATOM 955 C CA . CYS A 1 117 ? 18.164 -1.262 1.532 1.00 87.94 117 CYS A CA 1
ATOM 956 C C . CYS A 1 117 ? 16.664 -1.425 1.253 1.00 87.94 117 CYS A C 1
ATOM 958 O O . CYS A 1 117 ? 15.918 -0.453 1.347 1.00 87.94 117 CYS A O 1
ATOM 960 N N . SER A 1 118 ? 16.204 -2.656 1.021 1.00 87.44 118 SER A N 1
ATOM 961 C CA . SER A 1 118 ? 14.787 -2.950 0.823 1.00 87.44 118 SER A CA 1
ATOM 962 C C . SER A 1 118 ? 13.936 -2.630 2.050 1.00 87.44 118 SER A C 1
ATOM 964 O O . SER A 1 118 ? 12.868 -2.044 1.901 1.00 87.44 118 SER A O 1
ATOM 966 N N . ILE A 1 119 ? 14.423 -2.924 3.262 1.00 87.94 119 ILE A N 1
ATOM 967 C CA . ILE A 1 119 ? 13.741 -2.534 4.508 1.00 87.94 119 ILE A CA 1
ATOM 968 C C . ILE A 1 119 ? 13.653 -1.011 4.641 1.00 87.94 119 ILE A C 1
ATOM 970 O O . ILE A 1 119 ? 12.597 -0.485 4.996 1.00 87.94 119 ILE A O 1
ATOM 974 N N . LEU A 1 120 ? 14.741 -0.290 4.361 1.00 90.06 120 LEU A N 1
ATOM 975 C CA . LEU A 1 120 ? 14.758 1.173 4.454 1.00 90.06 120 LEU A CA 1
ATOM 976 C C . LEU A 1 120 ? 13.781 1.813 3.462 1.00 90.06 120 LEU A C 1
ATOM 978 O O . LEU A 1 120 ? 13.031 2.712 3.838 1.00 90.06 120 LEU A O 1
ATOM 982 N N . LEU A 1 121 ? 13.746 1.322 2.221 1.00 90.75 121 LEU A N 1
ATOM 983 C CA . LEU A 1 121 ? 12.812 1.791 1.198 1.00 90.75 121 LEU A CA 1
ATOM 984 C C . LEU A 1 121 ? 11.361 1.467 1.565 1.00 90.75 121 LEU A C 1
ATOM 986 O O . LEU A 1 121 ? 10.502 2.331 1.434 1.00 90.75 121 LEU A O 1
ATOM 990 N N . ALA A 1 122 ? 11.095 0.261 2.070 1.00 89.06 122 ALA A N 1
ATOM 991 C CA . ALA A 1 122 ? 9.771 -0.149 2.536 1.00 89.06 122 ALA A CA 1
ATOM 992 C C . ALA A 1 122 ? 9.290 0.726 3.707 1.00 89.06 122 ALA A C 1
ATOM 994 O O . ALA A 1 122 ? 8.145 1.163 3.746 1.00 89.06 122 ALA A O 1
ATOM 995 N N . THR A 1 123 ? 10.190 1.058 4.634 1.00 89.56 123 THR A N 1
ATOM 996 C CA . THR A 1 123 ? 9.889 1.965 5.752 1.00 89.56 123 THR A CA 1
ATOM 997 C C . THR A 1 123 ? 9.596 3.385 5.265 1.00 89.56 123 THR A C 1
ATOM 999 O O . THR A 1 123 ? 8.678 4.035 5.767 1.00 89.56 123 THR A O 1
ATOM 1002 N N . LEU A 1 124 ? 10.356 3.871 4.278 1.00 91.19 124 LEU A N 1
ATOM 1003 C CA . LEU A 1 124 ? 10.144 5.186 3.676 1.00 91.19 124 LEU A CA 1
ATOM 1004 C C . LEU A 1 124 ? 8.810 5.261 2.924 1.00 91.19 124 LEU A C 1
ATOM 1006 O O . LEU A 1 124 ? 8.091 6.245 3.073 1.00 91.19 124 LEU A O 1
ATOM 1010 N N . GLU A 1 125 ? 8.467 4.233 2.149 1.00 91.44 125 GLU A N 1
ATOM 1011 C CA . GLU A 1 125 ? 7.174 4.141 1.470 1.00 91.44 125 GLU A CA 1
ATOM 1012 C C . GLU A 1 125 ? 6.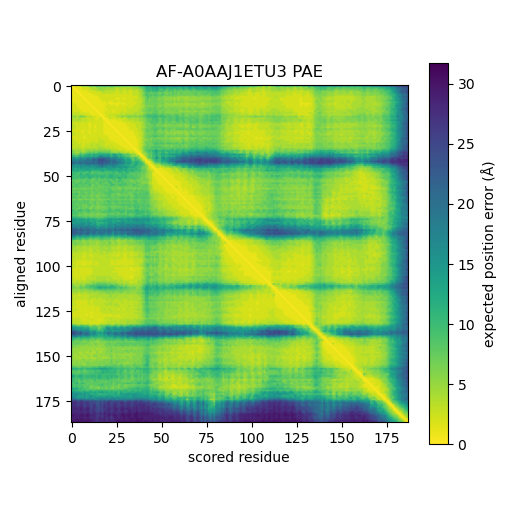027 4.176 2.483 1.00 91.44 125 GLU A C 1
ATOM 1014 O O . GLU A 1 125 ? 5.156 5.036 2.369 1.00 91.44 125 GLU A O 1
ATOM 1019 N N . ASN A 1 126 ? 6.093 3.359 3.538 1.00 90.00 126 ASN A N 1
ATOM 1020 C CA . ASN A 1 126 ? 5.099 3.360 4.612 1.00 90.00 126 ASN A CA 1
ATOM 1021 C C . ASN A 1 126 ? 4.922 4.750 5.233 1.00 90.00 126 ASN A C 1
ATOM 1023 O O . ASN A 1 126 ? 3.800 5.194 5.488 1.00 90.00 126 ASN A O 1
ATOM 1027 N N . PHE A 1 127 ? 6.030 5.453 5.480 1.00 89.94 127 PHE A N 1
ATOM 1028 C CA . PHE A 1 127 ? 5.983 6.814 5.999 1.00 89.94 127 PHE A CA 1
ATOM 1029 C C . PHE A 1 127 ? 5.266 7.763 5.030 1.00 89.94 127 PHE A C 1
ATOM 1031 O O . PHE A 1 127 ? 4.400 8.525 5.458 1.00 89.94 127 PHE A O 1
ATOM 1038 N N . LEU A 1 128 ? 5.587 7.707 3.734 1.00 91.12 128 LEU A N 1
ATOM 1039 C CA . LEU A 1 128 ? 4.962 8.544 2.704 1.00 91.12 128 LEU A CA 1
ATOM 1040 C C . LEU A 1 128 ? 3.471 8.238 2.534 1.00 91.12 128 LEU A C 1
ATOM 1042 O O . LEU A 1 128 ? 2.668 9.169 2.439 1.00 91.12 128 LEU A O 1
ATOM 1046 N N . PHE A 1 129 ? 3.092 6.961 2.571 1.00 89.94 129 PHE A N 1
ATOM 1047 C CA . PHE A 1 129 ? 1.702 6.527 2.528 1.00 89.94 129 PHE A CA 1
ATOM 1048 C C . PHE A 1 129 ? 0.908 7.114 3.700 1.00 89.94 129 PHE A C 1
ATOM 1050 O O . PHE A 1 129 ? -0.103 7.787 3.494 1.00 89.94 129 PHE A O 1
ATOM 1057 N N . ILE A 1 130 ? 1.393 6.965 4.933 1.00 86.69 130 ILE A N 1
ATOM 1058 C CA . ILE A 1 130 ? 0.715 7.505 6.124 1.00 86.69 130 ILE A CA 1
ATOM 1059 C C . ILE A 1 130 ? 0.691 9.034 6.098 1.00 86.69 130 ILE A C 1
ATOM 1061 O O . ILE A 1 130 ? -0.313 9.657 6.447 1.00 86.69 130 ILE A O 1
ATOM 1065 N N . PHE A 1 131 ? 1.783 9.656 5.655 1.00 86.81 131 PHE A N 1
ATOM 1066 C CA . PHE A 1 131 ? 1.876 11.103 5.509 1.00 86.81 131 PHE A CA 1
ATOM 1067 C C . PHE A 1 131 ? 0.838 11.653 4.522 1.00 86.81 131 PHE A C 1
ATOM 1069 O O . PHE A 1 131 ? 0.234 12.694 4.793 1.00 86.81 131 PHE A O 1
ATOM 1076 N N . SER A 1 132 ? 0.576 10.938 3.423 1.00 87.00 132 SER A N 1
ATOM 1077 C CA . SER A 1 132 ? -0.460 11.300 2.449 1.00 87.00 132 SER A CA 1
ATOM 1078 C C . SER A 1 132 ? -1.876 11.274 3.050 1.00 87.00 132 SER A C 1
ATOM 1080 O O . SER A 1 132 ? -2.711 12.114 2.714 1.00 87.00 132 SER A O 1
ATOM 1082 N N . HIS A 1 133 ? -2.105 10.404 4.041 1.00 80.81 133 HIS A N 1
ATOM 1083 C CA . HIS A 1 133 ? -3.377 10.226 4.749 1.00 80.81 133 HIS A CA 1
ATOM 1084 C C . HIS A 1 133 ? -3.499 11.039 6.047 1.00 80.81 133 HIS A C 1
ATOM 1086 O O . HIS A 1 133 ? -4.539 11.012 6.708 1.00 80.81 133 HIS A O 1
ATOM 1092 N N . PHE A 1 134 ? -2.477 11.815 6.421 1.00 73.44 134 PHE A N 1
ATOM 1093 C CA . PHE A 1 134 ? -2.429 12.522 7.707 1.00 73.44 134 PHE A CA 1
ATOM 1094 C C . PHE A 1 134 ? -3.595 13.506 7.919 1.00 73.44 134 PHE A C 1
ATOM 1096 O O . PHE A 1 134 ? -3.961 13.820 9.049 1.00 73.44 134 PHE A O 1
ATOM 1103 N N . GLN A 1 135 ? -4.222 13.994 6.844 1.00 63.06 135 GLN A N 1
ATOM 1104 C CA . GLN A 1 135 ? -5.413 14.840 6.952 1.00 63.06 135 GLN A CA 1
ATOM 1105 C C . GLN A 1 135 ? -6.674 14.098 7.423 1.00 63.06 135 GLN A C 1
ATOM 1107 O O . GLN A 1 135 ? -7.569 14.748 7.960 1.00 63.06 135 GLN A O 1
ATOM 1112 N N . VAL A 1 136 ? -6.742 12.778 7.229 1.00 56.50 136 VAL A N 1
ATOM 1113 C CA . VAL A 1 136 ? -7.843 11.913 7.685 1.00 56.50 136 VAL A CA 1
ATOM 1114 C C . VAL A 1 136 ? -7.683 11.573 9.174 1.00 56.50 136 VAL A C 1
ATOM 1116 O O . VAL A 1 136 ? -8.671 11.504 9.892 1.00 56.50 136 VAL A O 1
ATOM 1119 N N . ASN A 1 137 ? -6.445 11.480 9.672 1.00 54.78 137 ASN A N 1
ATOM 1120 C CA . ASN A 1 137 ? -6.106 11.084 11.051 1.00 54.78 137 ASN A CA 1
ATOM 1121 C C . ASN A 1 137 ? -6.127 12.241 12.074 1.00 54.78 137 ASN A C 1
ATOM 1123 O O . ASN A 1 137 ? -5.411 12.206 13.074 1.00 54.78 137 ASN A O 1
ATOM 1127 N N . ARG A 1 138 ? -6.888 13.315 11.828 1.00 52.28 138 ARG A N 1
ATOM 1128 C CA . ARG A 1 138 ? -6.736 14.582 12.574 1.00 52.28 138 ARG A CA 1
ATOM 1129 C C . ARG A 1 138 ? -7.144 14.544 14.051 1.00 52.28 138 ARG A C 1
ATOM 1131 O O . ARG A 1 138 ? -6.868 15.518 14.745 1.00 52.28 138 ARG A O 1
ATOM 1138 N N . THR A 1 139 ? -7.770 13.477 14.539 1.00 55.69 139 THR A N 1
ATOM 1139 C CA . THR A 1 139 ? -8.399 13.476 15.869 1.00 55.69 139 THR A CA 1
ATOM 1140 C C . THR A 1 139 ? -7.795 12.492 16.874 1.00 55.69 139 THR A C 1
ATOM 1142 O O . THR A 1 139 ? -7.913 12.752 18.068 1.00 55.69 139 THR A O 1
ATOM 1145 N N . ASN A 1 140 ? -7.099 11.420 16.459 1.00 68.56 140 ASN A N 1
ATOM 1146 C CA . ASN A 1 140 ? -6.589 10.413 17.402 1.00 68.56 140 ASN A CA 1
ATOM 1147 C C . ASN A 1 140 ? -5.255 9.770 16.967 1.00 68.56 140 ASN A C 1
ATOM 1149 O O . ASN A 1 140 ? -5.128 9.229 15.871 1.00 68.56 140 ASN A O 1
ATOM 1153 N N . ILE A 1 141 ? -4.264 9.757 17.869 1.00 74.19 141 ILE A N 1
ATOM 1154 C CA . ILE A 1 141 ? -2.979 9.052 17.685 1.00 74.19 141 ILE A CA 1
ATOM 1155 C C . ILE A 1 141 ? -3.192 7.559 17.403 1.00 74.19 141 ILE A C 1
ATOM 1157 O O . ILE A 1 141 ? -2.437 6.969 16.629 1.00 74.19 141 ILE A O 1
ATOM 1161 N N . LYS A 1 142 ? -4.229 6.952 17.994 1.00 77.12 142 LYS A N 1
ATOM 1162 C CA . LYS A 1 142 ? -4.556 5.538 17.783 1.00 77.12 142 LYS A CA 1
ATOM 1163 C C . LYS A 1 142 ? -4.887 5.229 16.322 1.00 77.12 142 LYS A C 1
ATOM 1165 O O . LYS A 1 142 ? -4.432 4.202 15.832 1.00 77.12 142 LYS A O 1
ATOM 1170 N N . ASP A 1 143 ? -5.550 6.134 15.604 1.00 74.94 143 ASP A N 1
ATOM 1171 C CA . ASP A 1 143 ? -5.867 5.952 14.178 1.0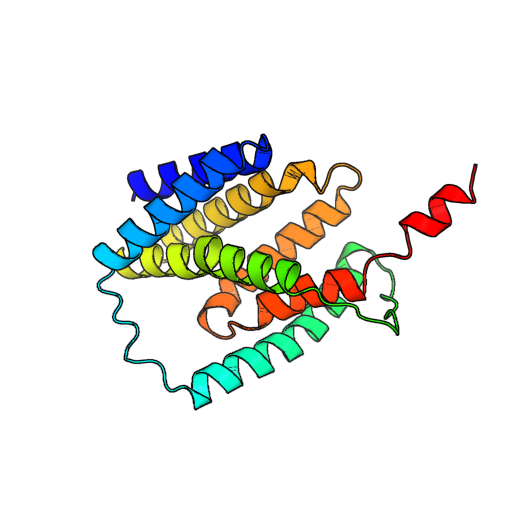0 74.94 143 ASP A CA 1
ATOM 1172 C C . ASP A 1 143 ? -4.598 5.955 13.316 1.00 74.94 143 ASP A C 1
ATOM 1174 O O . ASP A 1 143 ? -4.483 5.208 12.343 1.00 74.94 143 ASP A O 1
ATOM 1178 N N . GLY A 1 144 ? -3.608 6.766 13.703 1.00 76.06 144 GLY A N 1
ATOM 1179 C CA . GLY A 1 144 ? -2.288 6.771 13.078 1.00 76.06 144 GLY A CA 1
ATOM 1180 C C . GLY A 1 144 ? -1.513 5.476 13.332 1.00 76.06 144 GLY A C 1
ATOM 1181 O O . GLY A 1 144 ? -0.921 4.929 12.403 1.00 76.06 144 GLY A O 1
ATOM 1182 N N . ILE A 1 145 ? -1.546 4.959 14.565 1.00 80.62 145 ILE A N 1
ATOM 1183 C CA . ILE A 1 145 ? -0.913 3.679 14.929 1.00 80.62 145 ILE A CA 1
ATOM 1184 C C . ILE A 1 145 ? -1.593 2.515 14.197 1.00 80.62 145 ILE A C 1
ATOM 1186 O O . ILE A 1 145 ? -0.908 1.648 13.658 1.00 80.62 145 ILE A O 1
ATOM 1190 N N . GLU A 1 146 ? -2.926 2.512 14.134 1.00 82.62 146 GLU A N 1
ATOM 1191 C CA . GLU A 1 146 ? -3.715 1.535 13.379 1.00 82.62 146 GLU A CA 1
ATOM 1192 C C . GLU A 1 146 ? -3.291 1.520 11.902 1.00 82.62 146 GLU A C 1
ATOM 1194 O O . GLU A 1 146 ? -2.924 0.475 11.362 1.00 82.62 146 GLU A O 1
ATOM 1199 N N . MET A 1 147 ? -3.272 2.693 11.262 1.00 81.19 147 MET A N 1
ATOM 1200 C CA . MET A 1 147 ? -2.890 2.840 9.858 1.00 81.19 147 MET A CA 1
ATOM 1201 C C . MET A 1 147 ? -1.438 2.416 9.605 1.00 81.19 147 MET A C 1
ATOM 1203 O O . MET A 1 147 ? -1.156 1.768 8.596 1.00 81.19 147 MET A O 1
ATOM 1207 N N . PHE A 1 148 ? -0.522 2.722 10.528 1.00 84.75 148 PHE A N 1
ATOM 1208 C CA . PHE A 1 148 ? 0.867 2.270 10.448 1.00 84.75 148 PHE A CA 1
ATOM 1209 C C . PHE A 1 148 ? 0.969 0.743 10.484 1.00 84.75 148 PHE A C 1
ATOM 1211 O O . PHE A 1 148 ? 1.629 0.147 9.631 1.00 84.75 148 PHE A O 1
ATOM 1218 N N . LEU A 1 149 ? 0.276 0.096 11.425 1.00 84.81 149 LEU A N 1
ATOM 1219 C CA . LEU A 1 149 ? 0.277 -1.361 11.551 1.00 84.81 149 LEU A CA 1
ATOM 1220 C C . LEU A 1 149 ? -0.307 -2.043 10.312 1.00 84.81 149 LEU A C 1
ATOM 1222 O O . LEU A 1 149 ? 0.297 -2.994 9.814 1.00 84.81 149 LEU A O 1
ATOM 1226 N N . TYR A 1 150 ? -1.424 -1.546 9.771 1.00 84.94 150 TYR A N 1
ATOM 1227 C CA . TYR A 1 150 ? -1.963 -2.077 8.516 1.00 84.94 150 TYR A CA 1
ATOM 1228 C C . TYR A 1 150 ? -0.975 -1.922 7.366 1.00 84.94 150 TYR A C 1
ATOM 1230 O O . TYR A 1 150 ? -0.752 -2.880 6.634 1.00 84.94 150 TYR A O 1
ATOM 1238 N N . SER A 1 151 ? -0.325 -0.768 7.239 1.00 84.94 151 SER A N 1
ATOM 1239 C CA . SER A 1 151 ? 0.617 -0.517 6.142 1.00 84.94 151 SER A CA 1
ATOM 1240 C C . SER A 1 151 ? 1.830 -1.459 6.202 1.00 84.94 151 SER A C 1
ATOM 1242 O O . SER A 1 151 ? 2.211 -2.041 5.189 1.00 84.94 151 SER A O 1
ATOM 1244 N N . CYS A 1 152 ? 2.360 -1.743 7.400 1.00 85.19 152 CYS A N 1
ATOM 1245 C CA . CYS A 1 152 ? 3.382 -2.779 7.607 1.00 85.19 152 CYS A CA 1
ATOM 1246 C C . CYS A 1 152 ? 2.923 -4.174 7.157 1.00 85.19 152 CYS A C 1
ATOM 1248 O O . CYS A 1 152 ? 3.666 -4.878 6.474 1.00 85.19 152 CYS A O 1
ATOM 1250 N N . ILE A 1 153 ? 1.702 -4.577 7.516 1.00 83.56 153 ILE A N 1
ATOM 1251 C CA . ILE A 1 153 ? 1.136 -5.870 7.101 1.00 83.56 153 ILE A CA 1
ATOM 1252 C C . ILE A 1 153 ? 0.989 -5.912 5.577 1.00 83.56 153 ILE A C 1
ATOM 1254 O O . ILE A 1 153 ? 1.352 -6.903 4.947 1.00 83.56 153 ILE A O 1
ATOM 1258 N N . LEU A 1 154 ? 0.526 -4.826 4.965 1.00 81.94 154 LEU A N 1
ATOM 1259 C CA . LEU A 1 154 ? 0.378 -4.729 3.517 1.00 81.94 154 LEU A CA 1
ATOM 1260 C C . LEU A 1 154 ? 1.709 -4.810 2.773 1.00 81.94 154 LEU A C 1
ATOM 1262 O O . LEU A 1 154 ? 1.760 -5.413 1.708 1.00 81.94 154 LEU A O 1
ATOM 1266 N N . LEU A 1 155 ? 2.798 -4.281 3.322 1.00 80.56 155 LEU A N 1
ATOM 1267 C CA . LEU A 1 155 ? 4.117 -4.448 2.710 1.00 80.56 155 LEU A CA 1
ATOM 1268 C C . LEU A 1 155 ? 4.621 -5.894 2.766 1.00 80.56 155 LEU A C 1
ATOM 1270 O O . LEU A 1 155 ? 5.258 -6.357 1.823 1.00 80.56 155 LEU A O 1
ATOM 1274 N N . ILE A 1 156 ? 4.314 -6.624 3.841 1.00 80.31 156 ILE A N 1
ATOM 1275 C CA . ILE A 1 156 ? 4.712 -8.032 3.992 1.00 80.31 156 ILE A CA 1
ATOM 1276 C C . ILE A 1 156 ? 3.864 -8.936 3.090 1.00 80.31 156 ILE A C 1
ATOM 1278 O O . ILE A 1 156 ? 4.385 -9.845 2.442 1.00 80.31 156 ILE A O 1
ATOM 1282 N N . PHE A 1 157 ? 2.552 -8.702 3.047 1.00 77.44 157 PHE A N 1
ATOM 1283 C CA . PHE A 1 157 ? 1.608 -9.620 2.415 1.00 77.44 157 PHE A CA 1
ATOM 1284 C C . PHE A 1 157 ? 1.063 -9.159 1.059 1.00 77.44 157 PHE A C 1
ATOM 1286 O O . PHE A 1 157 ? 0.510 -9.989 0.338 1.00 77.44 157 PHE A O 1
ATOM 1293 N N . GLY A 1 158 ? 1.240 -7.895 0.670 1.00 68.00 158 GLY A N 1
ATOM 1294 C CA . GLY A 1 158 ? 0.653 -7.309 -0.544 1.00 68.00 158 GLY A CA 1
ATOM 1295 C C . GLY A 1 158 ? 1.074 -8.016 -1.831 1.00 68.00 158 GLY A C 1
ATOM 1296 O O . GLY A 1 158 ? 0.279 -8.159 -2.754 1.00 68.00 158 GLY A O 1
ATOM 1297 N N . LYS A 1 159 ? 2.281 -8.597 -1.869 1.00 69.88 159 LYS A N 1
ATOM 1298 C CA . LYS A 1 159 ? 2.719 -9.419 -3.009 1.00 69.88 159 LYS A CA 1
ATOM 1299 C C . LYS A 1 159 ? 2.016 -10.780 -3.080 1.00 69.88 159 LYS A C 1
ATOM 1301 O O . LYS A 1 159 ? 1.784 -11.312 -4.168 1.00 69.88 159 LYS A O 1
ATOM 1306 N N . LEU A 1 160 ? 1.715 -11.370 -1.924 1.00 73.06 160 LEU A N 1
ATOM 1307 C CA . LEU A 1 160 ? 1.225 -12.746 -1.802 1.00 73.06 160 LEU A CA 1
ATOM 1308 C C . LEU A 1 160 ? -0.306 -12.823 -1.836 1.00 73.06 160 LEU A C 1
ATOM 1310 O O . LEU A 1 160 ? -0.854 -13.762 -2.412 1.00 73.06 160 LEU A O 1
ATOM 1314 N N . PHE A 1 161 ? -0.991 -11.826 -1.274 1.00 80.62 161 PHE A N 1
ATOM 1315 C CA . PHE A 1 161 ? -2.437 -11.839 -1.057 1.00 80.62 161 PHE A CA 1
ATOM 1316 C C . PHE A 1 161 ? -3.062 -10.476 -1.382 1.00 80.62 161 PHE A C 1
ATOM 1318 O O . PHE A 1 161 ? -3.320 -9.655 -0.503 1.00 80.62 161 PHE A O 1
ATOM 1325 N N . TRP A 1 162 ? -3.361 -10.259 -2.661 1.00 70.12 162 TRP A N 1
ATOM 1326 C CA . TRP A 1 162 ? -3.791 -8.964 -3.209 1.00 70.12 162 TRP A CA 1
ATOM 1327 C C . TRP A 1 162 ? -5.160 -8.498 -2.674 1.00 70.12 162 TRP A C 1
ATOM 1329 O O . TRP A 1 162 ? -5.524 -7.334 -2.784 1.00 70.12 162 TRP A O 1
ATOM 1339 N N . GLY A 1 163 ? -5.936 -9.400 -2.063 1.00 72.19 163 GLY A N 1
ATOM 1340 C CA . GLY A 1 163 ? -7.217 -9.065 -1.439 1.00 72.19 163 GLY A CA 1
ATOM 1341 C C . GLY A 1 163 ? -7.125 -8.555 -0.001 1.00 72.19 163 GLY A C 1
ATOM 1342 O O . GLY A 1 163 ? -8.146 -8.125 0.532 1.00 72.19 163 GLY A O 1
ATOM 1343 N N . ILE A 1 164 ? -5.944 -8.593 0.638 1.00 81.62 164 ILE A N 1
ATOM 1344 C CA . ILE A 1 164 ? -5.805 -8.128 2.029 1.00 81.62 164 ILE A CA 1
ATOM 1345 C C . ILE A 1 164 ? -6.118 -6.641 2.121 1.00 81.62 164 ILE A C 1
ATOM 1347 O O . ILE A 1 164 ? -6.895 -6.257 2.990 1.00 81.62 164 ILE A O 1
ATOM 1351 N N . ASN A 1 165 ? -5.583 -5.810 1.222 1.00 76.50 165 ASN A N 1
ATOM 1352 C CA . ASN A 1 165 ? -5.834 -4.372 1.295 1.00 76.50 165 ASN A CA 1
ATOM 1353 C C . ASN A 1 165 ? -7.298 -4.019 1.040 1.00 76.50 165 ASN A C 1
ATOM 1355 O O . ASN A 1 165 ? -7.903 -3.255 1.791 1.00 76.50 165 ASN A O 1
ATOM 1359 N N . ILE A 1 166 ? -7.895 -4.670 0.038 1.00 74.94 166 ILE A N 1
ATOM 1360 C CA . ILE A 1 166 ? -9.324 -4.564 -0.266 1.00 74.94 166 ILE A CA 1
ATOM 1361 C C . ILE A 1 166 ? -10.145 -4.880 0.982 1.00 74.94 166 ILE A C 1
ATOM 1363 O O . ILE A 1 166 ? -10.995 -4.092 1.393 1.00 74.94 166 ILE A O 1
ATOM 1367 N N . GLY A 1 167 ? -9.874 -6.011 1.628 1.00 76.94 167 GLY A N 1
ATOM 1368 C CA . GLY A 1 167 ? -10.622 -6.412 2.804 1.00 76.94 167 GLY A CA 1
ATOM 1369 C C . GLY A 1 167 ? -10.298 -5.604 4.070 1.00 76.94 167 GLY A C 1
ATOM 1370 O O . GLY A 1 167 ? -11.171 -5.487 4.925 1.00 76.94 167 GLY A O 1
ATOM 1371 N N . LEU A 1 168 ? -9.107 -5.005 4.204 1.00 78.12 168 LEU A N 1
ATOM 1372 C CA . LEU A 1 168 ? -8.775 -4.100 5.312 1.00 78.12 168 LEU A CA 1
ATOM 1373 C C . LEU A 1 168 ? -9.502 -2.763 5.165 1.00 78.12 168 LEU A C 1
ATOM 1375 O O . LEU A 1 168 ? -10.158 -2.329 6.109 1.00 78.12 168 LEU A O 1
ATOM 1379 N N . HIS A 1 169 ? -9.464 -2.139 3.985 1.00 74.44 169 HIS A N 1
ATOM 1380 C CA . HIS A 1 169 ? -10.195 -0.894 3.734 1.00 74.44 169 HIS A CA 1
ATOM 1381 C C . HIS A 1 169 ? -11.708 -1.085 3.821 1.00 74.44 169 HIS A C 1
ATOM 1383 O O . HIS A 1 169 ? -12.395 -0.314 4.497 1.00 74.44 169 HIS A O 1
ATOM 1389 N N . LEU A 1 170 ? -12.245 -2.124 3.171 1.00 70.38 170 LEU A N 1
ATOM 1390 C CA . LEU A 1 170 ? -13.674 -2.423 3.238 1.00 70.38 170 LEU A CA 1
ATOM 1391 C C . LEU A 1 170 ? -14.071 -2.831 4.657 1.00 70.38 170 LEU A C 1
ATOM 1393 O O . LEU A 1 170 ? -15.032 -2.292 5.196 1.00 70.38 170 LEU A O 1
ATOM 1397 N N . GLY A 1 171 ? -13.307 -3.716 5.297 1.00 68.56 171 GLY A N 1
ATOM 1398 C CA . GLY A 1 171 ? -13.539 -4.145 6.672 1.00 68.56 171 GLY A CA 1
ATOM 1399 C C . GLY A 1 171 ? -13.523 -2.981 7.659 1.00 68.56 171 GLY A C 1
ATOM 1400 O O . GLY A 1 171 ? -14.371 -2.931 8.546 1.00 68.56 171 GLY A O 1
ATOM 1401 N N . ARG A 1 172 ? -12.633 -1.996 7.482 1.00 68.25 172 ARG A N 1
ATOM 1402 C CA . ARG A 1 172 ? -12.579 -0.802 8.337 1.00 68.25 172 ARG A CA 1
ATOM 1403 C C . ARG A 1 172 ? -13.837 0.036 8.177 1.00 68.25 172 ARG A C 1
ATOM 1405 O O . ARG A 1 172 ? -14.417 0.433 9.174 1.00 68.25 172 ARG A O 1
ATOM 1412 N N . ASN A 1 173 ? -14.342 0.217 6.961 1.00 62.69 173 ASN A N 1
ATOM 1413 C CA . ASN A 1 173 ? -15.621 0.905 6.746 1.00 62.69 173 ASN A CA 1
ATOM 1414 C C . ASN A 1 173 ? -16.823 0.145 7.346 1.00 62.69 173 ASN A C 1
ATOM 1416 O O . ASN A 1 173 ? -17.835 0.750 7.706 1.00 62.69 173 ASN A O 1
ATOM 1420 N N . VAL A 1 174 ? -16.712 -1.180 7.470 1.00 60.78 174 VAL A N 1
ATOM 1421 C CA . VAL A 1 174 ? -17.746 -2.067 8.030 1.00 60.78 174 VAL A CA 1
ATOM 1422 C C . VAL A 1 174 ? -17.709 -2.113 9.560 1.00 60.78 174 VAL A C 1
ATOM 1424 O O . VAL A 1 174 ? -18.759 -2.194 10.201 1.00 60.78 174 VAL A O 1
ATOM 1427 N N . LEU A 1 175 ? -16.515 -2.057 10.149 1.00 58.38 175 LEU A N 1
ATOM 1428 C CA . LEU A 1 175 ? -16.281 -2.190 11.590 1.00 58.38 175 LEU A CA 1
ATOM 1429 C C . LEU A 1 175 ? -16.193 -0.828 12.291 1.00 58.38 175 LEU A C 1
ATOM 1431 O O . LEU A 1 175 ? -16.637 -0.689 13.430 1.00 58.38 175 LEU A O 1
ATOM 1435 N N . CYS A 1 176 ? -15.727 0.210 11.597 1.00 55.41 176 CYS A N 1
ATOM 1436 C CA . CYS A 1 176 ? -15.596 1.564 12.122 1.00 55.41 176 CYS A CA 1
ATOM 1437 C C . CYS A 1 176 ? -16.723 2.463 11.602 1.00 55.41 176 CYS A C 1
ATOM 1439 O O . CYS A 1 176 ? -16.663 3.006 10.504 1.00 55.41 176 CYS A O 1
ATOM 1441 N N . LYS A 1 177 ? -17.767 2.627 12.426 1.00 49.22 177 LYS A N 1
ATOM 1442 C CA . LYS A 1 177 ? -18.443 3.915 12.703 1.00 49.22 177 LYS A CA 1
ATOM 1443 C C . LYS A 1 177 ? -19.554 3.685 13.737 1.00 49.22 177 LYS A C 1
ATOM 1445 O O . LYS A 1 177 ? -20.734 3.678 13.385 1.00 49.22 177 LYS A O 1
ATOM 1450 N N . GLU A 1 178 ? -19.174 3.472 14.994 1.00 44.75 178 GLU A N 1
ATOM 1451 C CA . GLU A 1 178 ? -20.045 3.741 16.154 1.00 44.75 178 GLU A CA 1
ATOM 1452 C C . GLU A 1 178 ? -19.472 4.822 17.093 1.00 44.75 178 GLU A C 1
ATOM 1454 O O . GLU A 1 178 ? -20.154 5.209 18.035 1.00 44.75 178 GLU A O 1
ATOM 1459 N N . GLU A 1 179 ? -18.289 5.389 16.821 1.00 46.16 179 GLU A N 1
ATOM 1460 C CA . GLU A 1 179 ? -17.744 6.479 17.652 1.00 46.16 179 GLU A CA 1
ATOM 1461 C C . GLU A 1 179 ? -18.365 7.850 17.322 1.00 46.16 179 GLU A C 1
ATOM 1463 O O . GLU A 1 179 ? -18.712 8.592 18.235 1.00 46.16 179 GLU A O 1
ATOM 1468 N N . GLU A 1 180 ? -18.686 8.145 16.052 1.00 42.91 180 GLU A N 1
ATOM 1469 C CA . GLU A 1 180 ? -19.319 9.429 15.670 1.00 42.91 180 GLU A CA 1
ATOM 1470 C C . GLU A 1 180 ? -20.720 9.655 16.280 1.00 42.91 180 GLU A C 1
ATOM 1472 O O . GLU A 1 180 ? -21.224 10.781 16.255 1.00 42.91 180 GLU A O 1
ATOM 1477 N N . LYS A 1 181 ? -21.379 8.611 16.804 1.00 41.12 181 LYS A N 1
ATOM 1478 C CA . LYS A 1 181 ? -22.715 8.738 17.411 1.00 41.12 181 LYS A CA 1
ATOM 1479 C C . LYS A 1 181 ? -22.693 8.927 18.924 1.00 41.12 181 LYS A C 1
ATOM 1481 O O . LYS A 1 181 ? -23.620 9.547 19.431 1.00 41.12 181 LYS A O 1
ATOM 1486 N N . ASN A 1 182 ? -21.664 8.447 19.621 1.00 36.50 182 ASN A N 1
ATOM 1487 C CA . ASN A 1 182 ? -21.618 8.535 21.082 1.00 36.50 182 ASN A CA 1
ATOM 1488 C C . ASN A 1 182 ? -20.999 9.844 21.586 1.00 36.50 182 ASN A C 1
ATOM 1490 O O . ASN A 1 182 ? -21.390 10.304 22.653 1.00 36.50 182 ASN A O 1
ATOM 1494 N N . GLU A 1 183 ? -20.134 10.501 20.807 1.00 36.84 183 GLU A N 1
ATOM 1495 C CA . GLU A 1 183 ? -19.585 11.813 21.193 1.00 36.84 183 GLU A CA 1
ATOM 1496 C C . GLU A 1 183 ? -20.582 12.974 21.019 1.00 36.84 183 GLU A C 1
ATOM 1498 O O . GLU A 1 183 ? -20.436 14.009 21.660 1.00 36.84 183 GLU A O 1
ATOM 1503 N N . ARG A 1 184 ? -21.646 12.816 20.213 1.00 32.66 184 ARG A N 1
ATOM 1504 C CA . ARG A 1 184 ? -22.709 13.840 20.077 1.00 32.66 184 ARG A CA 1
ATOM 1505 C C . ARG A 1 184 ? -23.800 13.766 21.147 1.00 32.66 184 ARG A C 1
ATOM 1507 O O . ARG A 1 184 ? -24.691 14.606 21.150 1.00 32.66 184 ARG A O 1
ATOM 1514 N N . THR A 1 185 ? -23.758 12.768 22.025 1.00 33.16 185 THR A N 1
ATOM 1515 C CA . THR A 1 185 ? -24.718 12.605 23.134 1.00 33.16 185 THR A CA 1
ATOM 1516 C C . THR A 1 185 ? -24.097 12.842 24.506 1.00 33.16 185 THR A C 1
ATOM 1518 O O . THR A 1 185 ? -24.771 12.680 25.518 1.00 33.16 185 THR A O 1
ATOM 1521 N N . SER A 1 186 ? -22.827 13.235 24.551 1.00 36.81 186 SER A N 1
ATOM 1522 C CA . SER A 1 186 ? -22.125 13.585 25.780 1.00 36.81 186 SER A CA 1
ATOM 1523 C C . SER A 1 186 ? -21.489 14.963 25.649 1.00 36.81 186 SER A C 1
ATOM 1525 O O . SER A 1 186 ? -20.271 15.047 25.655 1.00 36.81 186 SER A O 1
ATOM 1527 N N . PHE A 1 187 ? -22.304 16.003 25.466 1.00 34.56 187 PHE A N 1
ATOM 1528 C CA . PHE A 1 187 ? -22.116 17.359 25.999 1.00 34.56 187 PHE A CA 1
ATOM 1529 C C . PHE A 1 187 ? -23.417 18.145 25.827 1.00 34.56 187 PHE A C 1
ATOM 1531 O O . PHE A 1 187 ? -23.982 18.108 24.710 1.00 34.56 187 PHE A O 1
#

Mean predicted aligned error: 8.29 Å

Foldseek 3Di:
DVVLLVLLLQLLVCLLVVVVVSNVVSLVVLLVCLCVQLVDDPPPDDVVLVVVLQVVLLVVLLVVLQVLCCVLVVDGFDFDPDADDDPVLLVVLVSCLCRLPVSQVSVVVSVPDDPVVSVVSLVSSLVSVLSSCVVVVVPDPSVSVSSSSLSVVCNVCCVRRVNNSVNNSSVCVRRDDPPVPPVVVPD

InterPro domains:
  IPR003675 CAAX prenyl protease 2/Lysostaphin resistance protein A-like domain [PF02517] (88-162)

Nearest PDB structures (foldseek):
  6ldk-assembly1_A  TM=2.669E-01  e=8.938E+00  Candida albicans SC5314

Secondary structure (DSSP, 8-state):
-HHHHHHHHHHHHHHHTT-HHHHHHHHHHHHHHHHHHTT--TT---HHHHHHHHHHHHHHHHHHHHHHHHHHH-SPPPPPS-----HHHHHHHHHHHIIIIIHHHHHHHHTT--HHHHHHHHHHHHHHHHHHHTTT--S-HHHHHHHHHHHHHHHHHTTT-THHHHHHHHHHHHH--SHHHHGGG--

pLDDT: mean 77.79, std 14.01, range [32.66, 94.5]

Organism: Mediterraneibacter gnavus (NCBI:txid33038)

Solvent-accessible surface area (backbone atoms only — not comparable to full-atom values): 10400 Å² total; per-residue (Å²): 108,70,69,59,53,49,43,52,50,50,29,22,51,22,46,44,68,67,37,54,72,58,20,54,51,40,50,53,50,50,50,52,52,44,49,69,73,54,73,62,69,90,82,79,72,57,66,67,60,50,53,48,26,29,54,53,13,32,58,49,16,52,55,50,47,54,51,52,44,33,73,65,70,72,43,85,81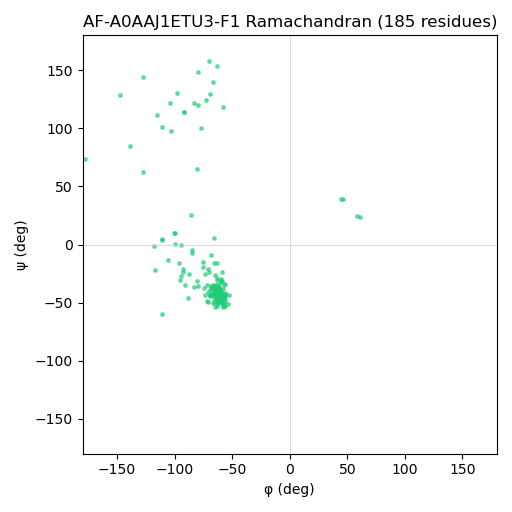,55,77,55,89,76,82,85,82,52,71,67,60,54,51,52,47,51,51,49,44,44,60,68,43,51,47,47,52,46,52,53,58,69,64,71,60,55,72,70,56,48,51,52,51,52,51,49,49,46,51,38,56,52,53,24,47,46,73,78,44,75,85,43,72,57,55,49,52,49,51,50,54,52,44,55,52,43,70,73,37,43,86,73,21,66,14,24,61,53,23,37,57,52,45,43,64,43,40,59,78,68,63,82,64,56,64,73,74,68,123